Protein AF-0000000081111113 (afdb_homodimer)

Radius of gyration: 30.43 Å; Cα contacts (8 Å, |Δi|>4): 563; chains: 2; bounding box: 165×50×56 Å

Secondary structure (DSSP, 8-state):
------------------------------EEEEEEEGGGEEEEEEEE--TT-EEEPPGGGTTT--EEEE-GGG-EEEEEEEGGGEEEEEEEETT-BS-HHHH-GGGTTT--EEEEE--/------------------------------EEEEEEEGGGEEEEEEEE--TT-EEEPPGGGTTT--EEEE-GGG-EEEEESSGGG-SSEEEEETT-BS-HHHH-GGGTTT--EEEEE--

Foldseek 3Di:
DPPPPPPPPPPPPPPPPPPPPPPPVPPDAKWKKWAQAFQRDHDIDIGGAPAPAKDWDDPVLQLRTFWMAIDQNQAKKWWALDPPRDHDIDIDYPRTGRGCCPVPVVCRSRTTMMHTHHD/DPPPPPPPPPPPPPPPPPPPPPPPVPPDAKWKKWAQAFQRDHDIDIGGAPAPAKDWDDPVQQLRTFWMAIDQNQAKKWWALDPPSDHDIDIDYPRTGRGCCPVPVVCRSRTTMMHGHHD

pLDDT: mean 85.58, std 21.21, range [32.09, 98.75]

Nearest PDB structures (foldseek):
  1a7h-assembly2_B  TM=7.772E-01  e=1.070E-04  Bos taurus
  2dad-assembly1_A  TM=8.176E-01  e=3.766E-04  Homo sapiens
  1a45-assembly1_A-2  TM=7.415E-01  e=2.197E-04  Bos taurus
  4fd9-assembly2_B  TM=7.640E-01  e=5.396E-04  Mus musculus
  4jgf-assembly2_B  TM=7.426E-01  e=9.822E-04  Homo sapiens

Organism: NCBI:txid173218

Structure (mmCIF, N/CA/C/O backbone):
data_AF-0000000081111113-model_v1
#
loop_
_entity.id
_entity.type
_entity.pdbx_description
1 polymer 'SSCRP protein'
#
loop_
_atom_site.group_PDB
_atom_site.id
_atom_site.type_symbol
_atom_site.label_atom_id
_atom_site.label_alt_id
_atom_site.label_comp_id
_atom_site.label_asym_id
_atom_site.label_entity_id
_atom_site.label_seq_id
_atom_site.pdbx_PDB_ins_code
_atom_site.Cartn_x
_atom_site.Cartn_y
_atom_site.Cartn_z
_atom_site.occupancy
_atom_site.B_iso_or_equiv
_atom_site.auth_seq_id
_atom_site.auth_comp_id
_atom_site.auth_asym_id
_atom_site.auth_atom_id
_atom_site.pdbx_PDB_model_num
ATOM 1 N N . MET A 1 1 ? 78.375 26.016 -37.375 1 32.66 1 MET A N 1
ATOM 2 C CA . MET A 1 1 ? 77.562 26.078 -36.188 1 32.66 1 MET A CA 1
ATOM 3 C C . MET A 1 1 ? 76.25 25.297 -36.375 1 32.66 1 MET A C 1
ATOM 5 O O . MET A 1 1 ? 75.5 25.578 -37.344 1 32.66 1 MET A O 1
ATOM 9 N N . ARG A 1 2 ? 76.375 23.891 -36.188 1 41.59 2 ARG A N 1
ATOM 10 C CA . ARG A 1 2 ? 75.312 22.859 -36.219 1 41.59 2 ARG A CA 1
ATOM 11 C C . ARG A 1 2 ? 74.125 23.25 -35.344 1 41.59 2 ARG A C 1
ATOM 13 O O . ARG A 1 2 ? 74.312 23.469 -34.156 1 41.59 2 ARG A O 1
ATOM 20 N N . PHE A 1 3 ? 73.188 24.109 -35.812 1 44.34 3 PHE A N 1
ATOM 21 C CA . PHE A 1 3 ? 71.938 24.5 -35.219 1 44.34 3 PHE A CA 1
ATOM 22 C C . PHE A 1 3 ? 71.125 23.266 -34.844 1 44.34 3 PHE A C 1
ATOM 24 O O . PHE A 1 3 ? 70.688 22.484 -35.688 1 44.34 3 PHE A O 1
ATOM 31 N N . SER A 1 4 ? 71.375 22.688 -33.656 1 51.88 4 SER A N 1
ATOM 32 C CA . SER A 1 4 ? 70.625 21.609 -33.031 1 51.88 4 SER A CA 1
ATOM 33 C C . SER A 1 4 ? 69.188 22.031 -32.75 1 51.88 4 SER A C 1
ATOM 35 O O . SER A 1 4 ? 68.938 23.078 -32.156 1 51.88 4 SER A O 1
ATOM 37 N N . GLU A 1 5 ? 68.25 21.844 -33.688 1 52.66 5 GLU A N 1
ATOM 38 C CA . GLU A 1 5 ? 66.812 22.062 -33.5 1 52.66 5 GLU A CA 1
ATOM 39 C C . GLU A 1 5 ? 66.312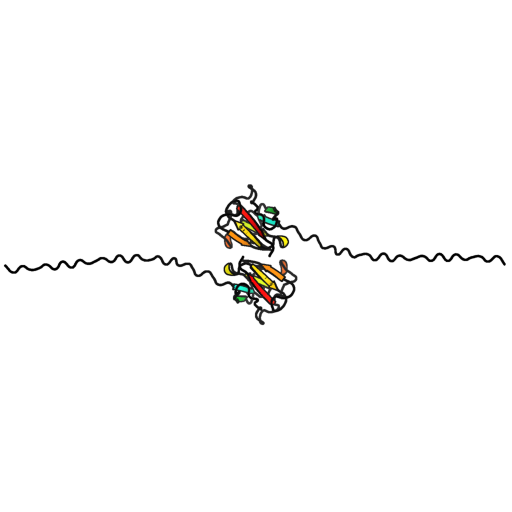 21.234 -32.344 1 52.66 5 GLU A C 1
ATOM 41 O O . GLU A 1 5 ? 66.562 20.047 -32.219 1 52.66 5 GLU A O 1
ATOM 46 N N . ILE A 1 6 ? 66.125 21.875 -31.172 1 53.47 6 ILE A N 1
ATOM 47 C CA . ILE A 1 6 ? 65.5 21.328 -29.984 1 53.47 6 ILE A CA 1
ATOM 48 C C . ILE A 1 6 ? 64 21.109 -30.281 1 53.47 6 ILE A C 1
ATOM 50 O O . ILE A 1 6 ? 63.281 22.047 -30.641 1 53.47 6 ILE A O 1
ATOM 54 N N . PHE A 1 7 ? 63.594 19.922 -30.75 1 52.75 7 PHE A N 1
ATOM 55 C CA . PHE A 1 7 ? 62.188 19.594 -30.922 1 52.75 7 PHE A CA 1
ATOM 56 C C . PHE A 1 7 ? 61.469 19.516 -29.578 1 52.75 7 PHE A C 1
ATOM 58 O O . PHE A 1 7 ? 61.906 18.797 -28.672 1 52.75 7 PHE A O 1
ATOM 65 N N . THR A 1 8 ? 60.969 20.688 -29.109 1 52.19 8 THR A N 1
ATOM 66 C CA . THR A 1 8 ? 60.156 20.703 -27.906 1 52.19 8 THR A CA 1
ATOM 67 C C . THR A 1 8 ? 58.875 19.875 -28.078 1 52.19 8 THR A C 1
ATOM 69 O O . THR A 1 8 ? 58.094 20.141 -28.984 1 52.19 8 THR A O 1
ATOM 72 N N . LEU A 1 9 ? 58.875 18.594 -27.625 1 49.44 9 LEU A N 1
ATOM 73 C CA . LEU A 1 9 ? 57.719 17.75 -27.562 1 49.44 9 LEU A CA 1
ATOM 74 C C . LEU A 1 9 ? 56.656 18.344 -26.609 1 49.44 9 LEU A C 1
ATOM 76 O O . LEU A 1 9 ? 56.938 18.516 -25.422 1 49.44 9 LEU A O 1
ATOM 80 N N . VAL A 1 10 ? 55.781 19.203 -27.078 1 51.53 10 VAL A N 1
ATOM 81 C CA . VAL A 1 10 ? 54.688 19.688 -26.281 1 51.53 10 VAL A CA 1
ATOM 82 C C . VAL A 1 10 ? 53.75 18.531 -25.953 1 51.53 10 VAL A C 1
ATOM 84 O O . VAL A 1 10 ? 53.188 17.891 -26.859 1 51.53 10 VAL A O 1
ATOM 87 N N . ALA A 1 11 ? 53.938 17.891 -24.719 1 48.31 11 ALA A N 1
ATOM 88 C CA . ALA A 1 11 ? 53 16.875 -24.234 1 48.31 11 ALA A CA 1
ATOM 89 C C . ALA A 1 11 ? 51.625 17.484 -23.969 1 48.31 11 ALA A C 1
ATOM 91 O O . ALA A 1 11 ? 51.5 18.453 -23.203 1 48.31 11 ALA A O 1
ATOM 92 N N . CYS A 1 12 ? 50.688 17.438 -24.938 1 49.34 12 CYS A N 1
ATOM 93 C CA . CYS A 1 12 ? 49.312 17.812 -24.703 1 49.34 12 CYS A CA 1
ATOM 94 C C . CYS A 1 12 ? 48.688 16.969 -23.594 1 49.34 12 CYS A C 1
ATOM 96 O O . CYS A 1 12 ? 48.656 15.742 -23.688 1 49.34 12 CYS A O 1
ATOM 98 N N . LEU A 1 13 ? 48.75 17.453 -22.328 1 50.31 13 LEU A N 1
ATOM 99 C CA . LEU A 1 13 ? 48 16.828 -21.25 1 50.31 13 LEU A CA 1
ATOM 100 C C . LEU A 1 13 ? 46.5 16.828 -21.531 1 50.31 13 LEU A C 1
ATOM 102 O O . LEU A 1 13 ? 45.875 17.875 -21.578 1 50.31 13 LEU A O 1
ATOM 106 N N . ALA A 1 14 ? 45.969 15.805 -22.344 1 54.25 14 ALA A N 1
ATOM 107 C CA . ALA A 1 14 ? 44.531 15.586 -22.5 1 54.25 14 ALA A CA 1
ATOM 108 C C . ALA A 1 14 ? 43.875 15.336 -21.141 1 54.25 14 ALA A C 1
ATOM 110 O O . ALA A 1 14 ? 44.281 14.438 -20.406 1 54.25 14 ALA A O 1
ATOM 111 N N . THR A 1 15 ? 43.344 16.328 -20.453 1 53.62 15 THR A N 1
ATOM 112 C CA . THR A 1 15 ? 42.5 16.141 -19.281 1 53.62 15 THR A CA 1
ATOM 113 C C . THR A 1 15 ? 41.25 15.328 -19.641 1 53.62 15 THR A C 1
ATOM 115 O O . THR A 1 15 ? 40.531 15.688 -20.562 1 53.62 15 THR A O 1
ATOM 118 N N . THR A 1 16 ? 41.281 14.016 -19.594 1 49.66 16 THR A N 1
ATOM 119 C CA . THR A 1 16 ? 40.062 13.25 -19.719 1 49.66 16 THR A CA 1
ATOM 120 C C . THR A 1 16 ? 39.062 13.641 -18.609 1 49.66 16 THR A C 1
ATOM 122 O O . THR A 1 16 ? 39.406 13.641 -17.438 1 49.66 16 THR A O 1
ATOM 125 N N . ALA A 1 17 ? 38.094 14.609 -18.828 1 48.53 17 ALA A N 1
ATOM 126 C CA . ALA A 1 17 ? 36.969 14.812 -17.922 1 48.53 17 ALA A CA 1
ATOM 127 C C . ALA A 1 17 ? 36.25 13.492 -17.656 1 48.53 17 ALA A C 1
ATOM 129 O O . ALA A 1 17 ? 35.875 12.789 -18.594 1 48.53 17 ALA A O 1
ATOM 130 N N . MET A 1 18 ? 36.531 12.859 -16.578 1 45.59 18 MET A N 1
ATOM 131 C CA . MET A 1 18 ? 35.688 11.727 -16.172 1 45.59 18 MET A CA 1
ATOM 132 C C . MET A 1 18 ? 34.219 12.102 -16.172 1 45.59 18 MET A C 1
ATOM 134 O O . MET A 1 18 ? 33.812 13.062 -15.508 1 45.59 18 MET A O 1
ATOM 138 N N . ALA A 1 19 ? 33.469 11.891 -17.219 1 45.53 19 ALA A N 1
ATOM 139 C CA . ALA A 1 19 ? 32 11.969 -17.109 1 45.53 19 ALA A CA 1
ATOM 140 C C . ALA A 1 19 ? 31.5 11.172 -15.914 1 45.53 19 ALA A C 1
ATOM 142 O O . ALA A 1 19 ? 31.859 10.008 -15.742 1 45.53 19 ALA A O 1
ATOM 143 N N . GLY A 1 20 ? 31.266 11.734 -14.789 1 37.31 20 GLY A N 1
ATOM 144 C CA . GLY A 1 20 ? 30.531 11.023 -13.758 1 37.31 20 GLY A CA 1
ATOM 145 C C . GLY A 1 20 ? 29.312 10.305 -14.289 1 37.31 20 GLY A C 1
ATOM 146 O O . GLY A 1 20 ? 28.422 10.93 -14.891 1 37.31 20 GLY A O 1
ATOM 147 N N . ALA A 1 21 ? 29.516 9.039 -14.781 1 41.34 21 ALA A N 1
ATOM 148 C CA . ALA A 1 21 ? 28.297 8.25 -14.992 1 41.34 21 ALA A CA 1
ATOM 149 C C . ALA A 1 21 ? 27.328 8.414 -13.828 1 41.34 21 ALA A C 1
ATOM 151 O O . ALA A 1 21 ? 27.703 8.234 -12.664 1 41.34 21 ALA A O 1
ATOM 152 N N . ASP A 1 22 ? 26.547 9.375 -13.859 1 37.22 22 ASP A N 1
ATOM 153 C CA . ASP A 1 22 ? 25.422 9.281 -12.922 1 37.22 22 ASP A CA 1
ATOM 154 C C . ASP A 1 22 ? 24.906 7.844 -12.828 1 37.22 22 ASP A C 1
ATOM 156 O O . ASP A 1 22 ? 24.438 7.285 -13.812 1 37.22 22 ASP A O 1
ATOM 160 N N . ASP A 1 23 ? 25.625 6.977 -12.219 1 37.25 23 ASP A N 1
ATOM 161 C CA . ASP A 1 23 ? 25.094 5.648 -11.922 1 37.25 23 ASP A CA 1
ATOM 162 C C . ASP A 1 23 ? 23.625 5.715 -11.523 1 37.25 23 ASP A C 1
ATOM 164 O O . ASP A 1 23 ? 23.312 6.008 -10.367 1 37.25 23 ASP A O 1
ATOM 168 N N . VAL A 1 24 ? 22.797 6.266 -12.367 1 43 24 VAL A N 1
ATOM 169 C CA . VAL A 1 24 ? 21.375 6.059 -12.117 1 43 24 VAL A CA 1
ATOM 170 C C . VAL A 1 24 ? 21.141 4.617 -11.68 1 43 24 VAL A C 1
ATOM 172 O O . VAL A 1 24 ? 21.344 3.684 -12.461 1 43 24 VAL A O 1
ATOM 175 N N . ALA A 1 25 ? 21.375 4.293 -10.453 1 43.88 25 ALA A N 1
ATOM 176 C CA . ALA A 1 25 ? 21.031 2.955 -9.969 1 43.88 25 ALA A CA 1
ATOM 177 C C . ALA A 1 25 ? 19.844 2.381 -10.734 1 43.88 25 ALA A C 1
ATOM 179 O O . ALA A 1 25 ? 18.859 3.076 -10.961 1 43.88 25 ALA A O 1
ATOM 180 N N . PRO A 1 26 ? 20.078 1.42 -11.578 1 43.75 26 PRO A N 1
ATOM 181 C CA . PRO A 1 26 ? 18.969 0.875 -12.367 1 43.75 26 PRO A CA 1
ATOM 182 C C . PRO A 1 26 ? 17.672 0.778 -11.578 1 43.75 26 PRO A C 1
ATOM 184 O O . PRO A 1 26 ? 17.672 0.28 -10.445 1 43.75 26 PRO A O 1
ATOM 187 N N . LYS A 1 27 ? 16.766 1.771 -11.82 1 63.06 27 LYS A N 1
ATOM 188 C CA . LYS A 1 27 ? 15.43 1.688 -11.258 1 63.06 27 LYS A CA 1
ATOM 189 C C . LYS A 1 27 ? 14.93 0.244 -11.227 1 63.06 27 LYS A C 1
ATOM 191 O O . LYS A 1 27 ? 14.984 -0.457 -12.242 1 63.06 27 LYS A O 1
ATOM 196 N N . ALA A 1 28 ? 14.859 -0.409 -10.016 1 84.75 28 ALA A N 1
ATOM 197 C CA . ALA A 1 28 ? 14.391 -1.78 -9.82 1 84.75 28 ALA A CA 1
ATOM 198 C C . ALA A 1 28 ? 13.188 -2.082 -10.711 1 84.75 28 ALA A C 1
ATOM 200 O O . ALA A 1 28 ? 12.352 -1.207 -10.953 1 84.75 28 ALA A O 1
ATOM 201 N N . SER A 1 29 ? 13.25 -3.246 -11.445 1 94.44 29 SER A N 1
ATOM 202 C CA . SER A 1 29 ? 12.109 -3.697 -12.242 1 94.44 29 SER A CA 1
ATOM 203 C C . SER A 1 29 ? 10.883 -3.939 -11.359 1 94.44 29 SER A C 1
ATOM 205 O O . SER A 1 29 ? 11.016 -4.34 -10.203 1 94.44 29 SER A O 1
ATOM 207 N N . PRO A 1 30 ? 9.703 -3.568 -11.938 1 97.5 30 PRO A N 1
ATOM 208 C CA . PRO A 1 30 ? 8.492 -3.857 -11.172 1 97.5 30 PRO A CA 1
ATOM 209 C C . PRO A 1 30 ? 8.344 -5.34 -10.836 1 97.5 30 PRO A C 1
ATOM 211 O O . PRO A 1 30 ? 8.406 -6.188 -11.734 1 97.5 30 PRO A O 1
ATOM 214 N N . GLU A 1 31 ? 8.172 -5.613 -9.523 1 98.06 31 GLU A N 1
ATOM 215 C CA . GLU A 1 31 ? 8.031 -6.984 -9.047 1 98.06 31 GLU A CA 1
ATOM 216 C C . GLU A 1 31 ? 7.102 -7.055 -7.84 1 98.06 31 GLU A C 1
ATOM 218 O O . GLU A 1 31 ? 6.914 -6.062 -7.133 1 98.06 31 GLU A O 1
ATOM 223 N N . VAL A 1 32 ? 6.57 -8.266 -7.672 1 98.56 32 VAL A N 1
ATOM 224 C CA . VAL A 1 32 ? 5.754 -8.547 -6.496 1 98.56 32 VAL A CA 1
ATOM 225 C C . VAL A 1 32 ? 6.281 -9.797 -5.785 1 98.56 32 VAL A C 1
ATOM 227 O O . VAL A 1 32 ? 6.465 -10.844 -6.406 1 98.56 32 VAL A O 1
ATOM 230 N N . LEU A 1 33 ? 6.574 -9.57 -4.477 1 98.56 33 LEU A N 1
ATOM 231 C CA . LEU A 1 33 ? 6.852 -10.727 -3.631 1 98.56 33 LEU A CA 1
ATOM 232 C C . LEU A 1 33 ? 5.559 -11.398 -3.184 1 98.56 33 LEU A C 1
ATOM 234 O O . LEU A 1 33 ? 4.668 -10.742 -2.645 1 98.56 33 LEU A O 1
ATOM 238 N N . VAL A 1 34 ? 5.445 -12.695 -3.432 1 98.69 34 VAL A N 1
ATOM 239 C CA . VAL A 1 34 ? 4.301 -13.477 -2.975 1 98.69 34 VAL A CA 1
ATOM 240 C C . VAL A 1 34 ? 4.777 -14.602 -2.057 1 98.69 34 VAL A C 1
ATOM 242 O O . VAL A 1 34 ? 5.727 -15.312 -2.383 1 98.69 34 VAL A O 1
ATOM 245 N N . CYS A 1 35 ? 4.074 -14.719 -0.86 1 98.69 35 CYS A N 1
ATOM 246 C CA . CYS A 1 35 ? 4.562 -15.68 0.123 1 98.69 35 CYS A CA 1
ATOM 247 C C . CYS A 1 35 ? 3.412 -16.5 0.706 1 98.69 35 CYS A C 1
ATOM 249 O O . CYS A 1 35 ? 2.295 -15.992 0.842 1 98.69 35 CYS A O 1
ATOM 251 N N . GLU A 1 36 ? 3.758 -17.703 1.169 1 98.25 36 GLU A N 1
ATOM 252 C CA . GLU A 1 36 ? 2.805 -18.656 1.707 1 98.25 36 GLU A CA 1
ATOM 253 C C . GLU A 1 36 ? 2.26 -18.203 3.057 1 98.25 36 GLU A C 1
ATOM 255 O O . GLU A 1 36 ? 1.073 -18.375 3.344 1 98.25 36 GLU A O 1
ATOM 260 N N . HIS A 1 37 ? 3.062 -17.625 3.852 1 98.44 37 HIS A N 1
ATOM 261 C CA . HIS A 1 37 ? 2.666 -17.344 5.227 1 98.44 37 HIS A CA 1
ATOM 262 C C . HIS A 1 37 ? 2.676 -15.836 5.5 1 98.44 37 HIS A C 1
ATOM 264 O O . HIS A 1 37 ? 3.279 -15.07 4.75 1 98.44 37 HIS A O 1
ATOM 270 N N . VAL A 1 38 ? 2.004 -15.492 6.516 1 98.19 38 VAL A N 1
ATOM 271 C CA . VAL A 1 38 ? 2.016 -14.102 6.961 1 98.19 38 VAL A CA 1
ATOM 272 C C . VAL A 1 38 ? 3.441 -13.68 7.309 1 98.19 38 VAL A C 1
ATOM 274 O O . VAL A 1 38 ? 4.305 -14.531 7.551 1 98.19 38 VAL A O 1
ATOM 277 N N . GLY A 1 39 ? 3.635 -12.383 7.219 1 97.56 39 GLY A N 1
ATOM 278 C CA . GLY A 1 39 ? 4.953 -11.859 7.547 1 97.56 39 GLY A CA 1
ATOM 279 C C . GLY A 1 39 ? 6.008 -12.211 6.516 1 97.56 39 GLY A C 1
ATOM 280 O O . GLY A 1 39 ? 7.191 -12.312 6.84 1 97.56 39 GLY A O 1
ATOM 281 N N . PHE A 1 40 ? 5.473 -12.539 5.34 1 98.06 40 PHE A N 1
ATOM 282 C CA . PHE A 1 40 ? 6.355 -12.891 4.234 1 98.06 40 PHE A CA 1
ATOM 283 C C . PHE A 1 40 ? 7.172 -14.133 4.562 1 98.06 40 PHE A C 1
ATOM 285 O O . PHE A 1 40 ? 8.367 -14.188 4.277 1 98.06 40 PHE A O 1
ATOM 292 N N . GLY A 1 41 ? 6.465 -15.055 5.258 1 98 41 GLY A N 1
ATOM 293 C CA . GLY A 1 41 ? 7.094 -16.312 5.645 1 98 41 GLY A CA 1
ATOM 294 C C . GLY A 1 41 ? 6.75 -17.453 4.711 1 98 41 GLY A C 1
ATOM 295 O O . GLY A 1 41 ? 5.922 -17.312 3.812 1 98 41 GLY A O 1
ATOM 296 N N . GLY A 1 42 ? 7.453 -18.594 4.961 1 97.81 42 GLY A N 1
ATOM 297 C CA . GLY A 1 42 ? 7.242 -19.75 4.098 1 97.81 42 GLY A CA 1
ATOM 298 C C . GLY A 1 42 ? 7.918 -19.609 2.744 1 97.81 42 GLY A C 1
ATOM 299 O O . GLY A 1 42 ? 8.906 -18.891 2.609 1 97.81 42 GLY A O 1
ATOM 300 N N . GLN A 1 43 ? 7.383 -20.406 1.743 1 97.25 43 GLN A N 1
ATOM 301 C CA . GLN A 1 43 ? 7.895 -20.281 0.384 1 97.25 43 GLN A CA 1
ATOM 302 C C . GLN A 1 43 ? 7.484 -18.938 -0.23 1 97.25 43 GLN A C 1
ATOM 304 O O . GLN A 1 43 ? 6.316 -18.547 -0.153 1 97.25 43 GLN A O 1
ATOM 309 N N . CYS A 1 44 ? 8.438 -18.281 -0.725 1 98.06 44 CYS A N 1
ATOM 310 C CA . CYS A 1 44 ? 8.18 -17 -1.4 1 98.06 44 CYS A CA 1
ATOM 311 C C . CYS A 1 44 ? 8.742 -17.016 -2.816 1 98.06 44 CYS A C 1
ATOM 313 O O . CYS A 1 44 ? 9.656 -17.797 -3.119 1 98.06 44 CYS A O 1
ATOM 315 N N . ARG A 1 45 ? 8.117 -16.156 -3.725 1 97.31 45 ARG A N 1
ATOM 316 C CA . ARG A 1 45 ? 8.602 -15.922 -5.082 1 97.31 45 ARG A CA 1
ATOM 317 C C . ARG A 1 45 ? 8.484 -14.453 -5.453 1 97.31 45 ARG A C 1
ATOM 319 O O . ARG A 1 45 ? 7.496 -13.797 -5.125 1 97.31 45 ARG A O 1
ATOM 326 N N . TYR A 1 46 ? 9.555 -13.992 -6.059 1 97.62 46 TYR A N 1
ATOM 327 C CA . TYR A 1 46 ? 9.438 -12.711 -6.75 1 97.62 46 TYR A CA 1
ATOM 328 C C . TYR A 1 46 ? 8.844 -12.898 -8.141 1 97.62 46 TYR A C 1
ATOM 330 O O . TYR A 1 46 ? 9.398 -13.633 -8.961 1 97.62 46 TYR A O 1
ATOM 338 N N . LEU A 1 47 ? 7.773 -12.266 -8.375 1 98 47 LEU A N 1
ATOM 339 C CA . LEU A 1 47 ? 7.121 -12.336 -9.672 1 98 47 LEU A CA 1
ATOM 340 C C . LEU A 1 47 ? 7.277 -11.023 -10.43 1 98 47 LEU A C 1
ATOM 342 O O . LEU A 1 47 ? 7.078 -9.945 -9.867 1 98 47 LEU A O 1
ATOM 346 N N . LYS A 1 48 ? 7.625 -11.156 -11.719 1 97.75 48 LYS A N 1
ATOM 347 C CA . LYS A 1 48 ? 7.641 -9.961 -12.555 1 97.75 48 LYS A CA 1
ATOM 348 C C . LYS A 1 48 ? 6.25 -9.336 -12.648 1 97.75 48 LYS A C 1
ATOM 350 O O . LYS A 1 48 ? 5.246 -10.047 -12.719 1 97.75 48 LYS A O 1
ATOM 355 N N . ALA A 1 49 ? 6.215 -8.047 -12.625 1 97.56 49 ALA A N 1
ATOM 356 C CA . ALA A 1 49 ? 4.953 -7.312 -12.68 1 97.56 49 ALA A CA 1
ATOM 357 C C . ALA A 1 49 ? 5.004 -6.215 -13.734 1 97.56 49 ALA A C 1
ATOM 359 O O . ALA A 1 49 ? 4.848 -5.031 -13.422 1 97.56 49 ALA A O 1
ATOM 360 N N . PRO A 1 50 ? 5.207 -6.664 -15.023 1 97.44 50 PRO A N 1
ATOM 361 C CA . PRO A 1 50 ? 5.145 -5.605 -16.031 1 97.44 50 PRO A CA 1
ATOM 362 C C . PRO A 1 50 ? 3.887 -4.746 -15.914 1 97.44 50 PRO A C 1
ATOM 364 O O . PRO A 1 50 ? 2.781 -5.277 -15.781 1 97.44 50 PRO A O 1
ATOM 367 N N . LEU A 1 51 ? 4.051 -3.482 -15.984 1 96.75 51 LEU A N 1
ATOM 368 C CA . LEU A 1 51 ? 2.982 -2.535 -15.688 1 96.75 51 LEU A CA 1
ATOM 369 C C . LEU A 1 51 ? 1.839 -2.676 -16.688 1 96.75 51 LEU A C 1
ATOM 371 O O . LEU A 1 51 ? 2.07 -2.734 -17.906 1 96.75 51 LEU A O 1
ATOM 375 N N . GLY A 1 52 ? 0.715 -2.758 -16.156 1 97.31 52 GLY A N 1
ATOM 376 C CA . GLY A 1 52 ? -0.485 -2.812 -16.969 1 97.31 52 GLY A CA 1
ATOM 377 C C . GLY A 1 52 ? -0.799 -4.211 -17.469 1 97.31 52 GLY A C 1
ATOM 378 O O . GLY A 1 52 ? -1.768 -4.406 -18.219 1 97.31 52 GLY A O 1
ATOM 379 N N . VAL A 1 53 ? -0.031 -5.168 -17.125 1 98 53 VAL A N 1
ATOM 380 C CA . VAL A 1 53 ? -0.206 -6.523 -17.641 1 98 53 VAL A CA 1
ATOM 381 C C . VAL A 1 53 ? -0.664 -7.445 -16.516 1 98 53 VAL A C 1
ATOM 383 O O . VAL A 1 53 ? -0.078 -7.449 -15.422 1 98 53 VAL A O 1
ATOM 386 N N . CYS A 1 54 ? -1.72 -8.18 -16.828 1 98.62 54 CYS A N 1
ATOM 387 C CA . CYS A 1 5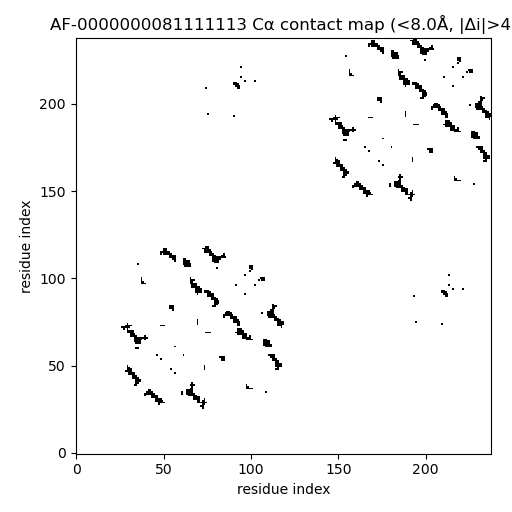4 ? -2.195 -9.172 -15.875 1 98.62 54 CYS A CA 1
ATOM 388 C C . CYS A 1 54 ? -1.209 -10.328 -15.75 1 98.62 54 CYS A C 1
ATOM 390 O O . CYS A 1 54 ? -0.743 -10.859 -16.766 1 98.62 54 CYS A O 1
ATOM 392 N N . GLN A 1 55 ? -0.868 -10.664 -14.531 1 98.06 55 GLN A N 1
ATOM 393 C CA . GLN A 1 55 ? -0.016 -11.805 -14.234 1 98.06 55 GLN A CA 1
ATOM 394 C C . GLN A 1 55 ? -0.75 -12.828 -13.367 1 98.06 55 GLN A C 1
ATOM 396 O O . GLN A 1 55 ? -1.506 -12.461 -12.469 1 98.06 55 GLN A O 1
ATOM 401 N N . ASN A 1 56 ? -0.537 -14.062 -13.641 1 96.44 56 ASN A N 1
ATOM 402 C CA . ASN A 1 56 ? -1.053 -15.117 -12.781 1 96.44 56 ASN A CA 1
ATOM 403 C C . ASN A 1 56 ? -0.005 -15.578 -11.773 1 96.44 56 ASN A C 1
ATOM 405 O O . ASN A 1 56 ? 1.18 -15.672 -12.094 1 96.44 56 ASN A O 1
ATOM 409 N N . VAL A 1 57 ? -0.459 -15.875 -10.555 1 96.69 57 VAL A N 1
ATOM 410 C CA . VAL A 1 57 ? 0.399 -16.5 -9.555 1 96.69 57 VAL A CA 1
ATOM 411 C C . VAL A 1 57 ? 0.746 -17.922 -9.969 1 96.69 57 VAL A C 1
ATOM 413 O O . VAL A 1 57 ? -0.109 -18.656 -10.477 1 96.69 57 VAL A O 1
ATOM 416 N N . PRO A 1 58 ? 1.993 -18.234 -9.805 1 95.12 58 PRO A N 1
ATOM 417 C CA . PRO A 1 58 ? 2.379 -19.594 -10.203 1 95.12 58 PRO A CA 1
ATOM 418 C C . PRO A 1 58 ? 1.59 -20.672 -9.469 1 95.12 58 PRO A C 1
ATOM 420 O O . PRO A 1 58 ? 1.216 -20.484 -8.305 1 95.12 58 PRO A O 1
ATOM 423 N N . ALA A 1 59 ? 1.512 -21.812 -10.086 1 92.94 59 ALA A N 1
ATOM 424 C CA . ALA A 1 59 ? 0.658 -22.891 -9.617 1 92.94 59 ALA A CA 1
ATOM 425 C C . ALA A 1 59 ? 1.095 -23.375 -8.242 1 92.94 59 ALA A C 1
ATOM 427 O O . ALA A 1 59 ? 0.261 -23.781 -7.422 1 92.94 59 ALA A O 1
ATOM 428 N N . ASP A 1 60 ? 2.326 -23.375 -7.938 1 94 60 ASP A N 1
ATOM 429 C CA . ASP A 1 60 ? 2.824 -23.922 -6.68 1 94 60 ASP A CA 1
ATOM 430 C C . ASP A 1 60 ? 2.463 -23.016 -5.504 1 94 60 ASP A C 1
ATOM 432 O O . ASP A 1 60 ? 2.547 -23.422 -4.344 1 94 60 ASP A O 1
ATOM 436 N N . LEU A 1 61 ? 2.004 -21.812 -5.824 1 95.69 61 LEU A N 1
ATOM 437 C CA . LEU A 1 61 ? 1.604 -20.875 -4.773 1 95.69 61 LEU A CA 1
ATOM 438 C C . LEU A 1 61 ? 0.101 -20.625 -4.82 1 95.69 61 LEU A C 1
ATOM 440 O O . LEU A 1 61 ? -0.428 -19.859 -4.008 1 95.69 61 LEU A O 1
ATOM 444 N N . ASN A 1 62 ? -0.537 -21.188 -5.734 1 91.56 62 ASN A N 1
ATOM 445 C CA . ASN A 1 62 ? -1.987 -21.047 -5.793 1 91.56 62 ASN A CA 1
ATOM 446 C C . ASN A 1 62 ? -2.65 -21.516 -4.504 1 91.56 62 ASN A C 1
ATOM 448 O O . ASN A 1 62 ? -2.326 -22.594 -3.99 1 91.56 62 ASN A O 1
ATOM 452 N N . HIS A 1 63 ? -3.48 -20.672 -3.959 1 95.06 63 HIS A N 1
ATOM 453 C CA . HIS A 1 63 ? -4.273 -20.953 -2.764 1 95.06 63 HIS A CA 1
ATOM 454 C C . HIS A 1 63 ? -3.387 -21.031 -1.526 1 95.06 63 HIS A C 1
ATOM 456 O O . HIS A 1 63 ? -3.738 -21.703 -0.554 1 95.06 63 HIS A O 1
ATOM 462 N N . LYS A 1 64 ? -2.256 -20.422 -1.569 1 97.81 64 LYS A N 1
ATOM 463 C CA . LYS A 1 64 ? -1.35 -20.5 -0.427 1 97.81 64 LYS A CA 1
ATOM 464 C C . LYS A 1 64 ? -0.906 -19.109 0.021 1 97.81 64 LYS A C 1
ATOM 466 O O . LYS A 1 64 ? -0.257 -18.969 1.059 1 97.81 64 LYS A O 1
ATOM 471 N N . VAL A 1 65 ? -1.26 -18.172 -0.763 1 98.44 65 VAL A N 1
ATOM 472 C CA . VAL A 1 65 ? -0.662 -16.844 -0.583 1 98.44 65 VAL A CA 1
ATOM 473 C C . VAL A 1 65 ? -1.288 -16.156 0.626 1 98.44 65 VAL A C 1
ATOM 475 O O . VAL A 1 65 ? -2.508 -15.977 0.683 1 98.44 65 VAL A O 1
ATOM 478 N N . SER A 1 66 ? -0.425 -15.75 1.584 1 98.69 66 SER A N 1
ATOM 479 C CA . SER A 1 66 ? -0.901 -15.062 2.779 1 98.69 66 SER A CA 1
ATOM 480 C C . SER A 1 66 ? -0.192 -13.727 2.969 1 98.69 66 SER A C 1
ATOM 482 O O . SER A 1 66 ? -0.468 -13 3.928 1 98.69 66 SER A O 1
ATOM 484 N N . SER A 1 67 ? 0.74 -13.383 2.135 1 98.69 67 SER A N 1
ATOM 485 C CA . SER A 1 67 ? 1.369 -12.062 2.131 1 98.69 67 SER A CA 1
ATOM 486 C C . SER A 1 67 ? 1.855 -11.688 0.734 1 98.69 67 SER A C 1
ATOM 488 O O . SER A 1 67 ? 2.258 -12.562 -0.043 1 98.69 67 SER A O 1
ATOM 490 N N . VAL A 1 68 ? 1.709 -10.438 0.331 1 98.75 68 VAL A N 1
ATOM 491 C CA . VAL A 1 68 ? 2.131 -9.891 -0.954 1 98.75 68 VAL A CA 1
ATOM 492 C C . VAL A 1 68 ? 2.889 -8.578 -0.736 1 98.75 68 VAL A C 1
ATOM 494 O O . VAL A 1 68 ? 2.533 -7.789 0.142 1 98.75 68 VAL A O 1
ATOM 497 N N . GLY A 1 69 ? 3.955 -8.406 -1.501 1 98.06 69 GLY A N 1
ATOM 498 C CA . GLY A 1 69 ? 4.785 -7.227 -1.341 1 98.06 69 GLY A CA 1
ATOM 499 C C . GLY A 1 69 ? 5.258 -6.648 -2.66 1 98.06 69 GLY A C 1
ATOM 500 O O . GLY A 1 69 ? 6.359 -6.953 -3.119 1 98.06 69 GLY A O 1
ATOM 501 N N . PRO A 1 70 ? 4.379 -5.781 -3.307 1 97.94 70 PRO A N 1
ATOM 502 C CA . PRO A 1 70 ? 4.934 -5.023 -4.43 1 97.94 70 PRO A CA 1
ATOM 503 C C . PRO A 1 70 ? 6.156 -4.199 -4.039 1 97.94 70 PRO A C 1
ATOM 505 O O . PRO A 1 70 ? 6.207 -3.648 -2.934 1 97.94 70 PRO A O 1
ATOM 508 N N . ASN A 1 71 ? 7.145 -4.168 -4.98 1 96.44 71 ASN A N 1
ATOM 509 C CA . ASN A 1 71 ? 8.203 -3.195 -4.738 1 96.44 71 ASN A CA 1
ATOM 510 C C . ASN A 1 71 ? 7.809 -1.802 -5.211 1 96.44 71 ASN A C 1
ATOM 512 O O . ASN A 1 71 ? 6.711 -1.611 -5.742 1 96.44 71 ASN A O 1
ATOM 516 N N . GLN A 1 72 ? 8.641 -0.88 -4.906 1 93.75 72 GLN A N 1
ATOM 517 C CA . GLN A 1 72 ? 8.297 0.5 -5.23 1 93.75 72 GLN A CA 1
ATOM 518 C C . GLN A 1 72 ? 8.078 0.674 -6.73 1 93.75 72 GLN A C 1
ATOM 520 O O . GLN A 1 72 ? 7.184 1.407 -7.152 1 93.75 72 GLN A O 1
ATOM 525 N N . ALA A 1 73 ? 8.828 -0.025 -7.477 1 95.75 73 ALA A N 1
ATOM 526 C CA . ALA A 1 73 ? 8.766 0.103 -8.93 1 95.75 73 ALA A CA 1
ATOM 527 C C . ALA A 1 73 ? 7.449 -0.454 -9.469 1 95.75 73 ALA A C 1
ATOM 529 O O . ALA A 1 73 ? 7.043 -0.13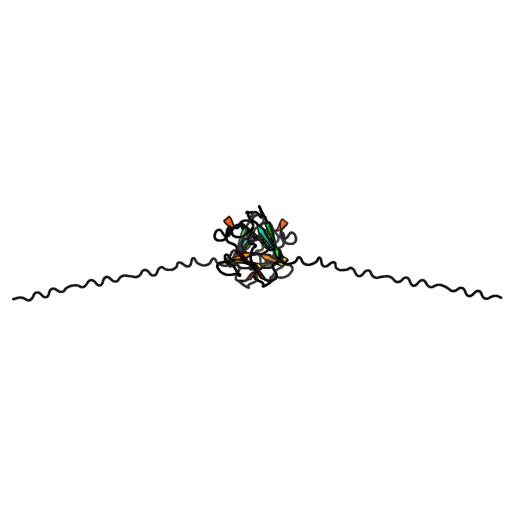3 -10.594 1 95.75 73 ALA A O 1
ATOM 530 N N . ALA A 1 74 ? 6.738 -1.232 -8.703 1 96.81 74 ALA A N 1
ATOM 531 C CA . ALA A 1 74 ? 5.508 -1.878 -9.156 1 96.81 7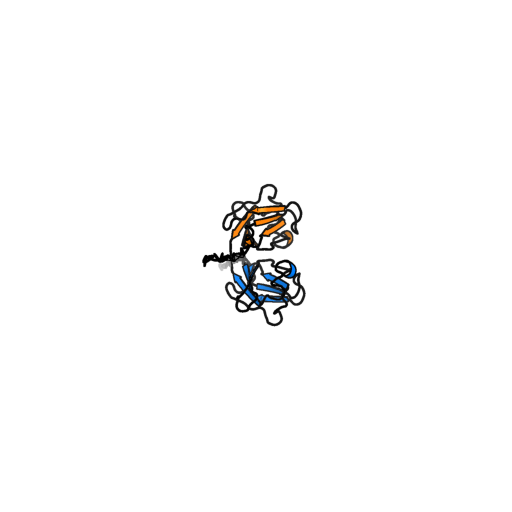4 ALA A CA 1
ATOM 532 C C . ALA A 1 74 ? 4.316 -0.926 -9.047 1 96.81 74 ALA A C 1
ATOM 534 O O . ALA A 1 74 ? 3.23 -1.223 -9.547 1 96.81 74 ALA A O 1
ATOM 535 N N . GLY A 1 75 ? 4.492 0.221 -8.438 1 95.19 75 GLY A N 1
ATOM 536 C CA . GLY A 1 75 ? 3.375 1.138 -8.281 1 95.19 75 GLY A CA 1
ATOM 537 C C . GLY A 1 75 ? 2.26 0.58 -7.418 1 95.19 75 GLY A C 1
ATOM 538 O O . GLY A 1 75 ? 2.502 0.138 -6.293 1 95.19 75 GLY A O 1
ATOM 539 N N . VAL A 1 76 ? 1.091 0.596 -7.969 1 96.94 76 VAL A N 1
ATOM 540 C CA . VAL A 1 76 ? -0.075 0.053 -7.277 1 96.94 76 VAL A CA 1
ATOM 541 C C . VAL A 1 76 ? -0.51 -1.25 -7.945 1 96.94 76 VAL A C 1
ATOM 543 O O . VAL A 1 76 ? -0.604 -1.324 -9.172 1 96.94 76 VAL A O 1
ATOM 546 N N . CYS A 1 77 ? -0.711 -2.242 -7.102 1 98.25 77 CYS A N 1
ATOM 547 C CA . CYS A 1 77 ? -1.119 -3.537 -7.633 1 98.25 77 CYS A CA 1
ATOM 548 C C . CYS A 1 77 ? -2.508 -3.918 -7.129 1 98.25 77 CYS A C 1
ATOM 550 O O . CYS A 1 77 ? -2.832 -3.699 -5.961 1 98.25 77 CYS A O 1
ATOM 552 N N . ARG A 1 78 ? -3.26 -4.414 -8.055 1 98.19 78 ARG A N 1
ATOM 553 C CA . ARG A 1 78 ? -4.527 -5.043 -7.703 1 98.19 78 ARG A CA 1
ATOM 554 C C . ARG A 1 78 ? -4.41 -6.562 -7.715 1 98.19 78 ARG A C 1
ATOM 556 O O . ARG A 1 78 ? -3.885 -7.141 -8.672 1 98.19 78 ARG A O 1
ATOM 563 N N . PHE A 1 79 ? -4.832 -7.207 -6.645 1 98.5 79 PHE A N 1
ATOM 564 C CA . PHE A 1 79 ? -4.762 -8.656 -6.48 1 98.5 79 PHE A CA 1
ATOM 565 C C . PHE A 1 79 ? -6.148 -9.281 -6.57 1 98.5 79 PHE A C 1
ATOM 567 O O . PHE A 1 79 ? -7.086 -8.812 -5.926 1 98.5 79 PHE A O 1
ATOM 574 N N . TYR A 1 80 ? -6.25 -10.328 -7.352 1 98.5 80 TYR A N 1
ATOM 575 C CA . TYR A 1 80 ? -7.547 -10.914 -7.684 1 98.5 80 TYR A CA 1
ATOM 576 C C . TYR A 1 80 ? -7.633 -12.359 -7.203 1 98.5 80 TYR A C 1
ATOM 578 O O . TYR A 1 80 ? -6.609 -13.031 -7.051 1 98.5 80 TYR A O 1
ATOM 586 N N . ASP A 1 81 ? -8.867 -12.789 -7.039 1 97.94 81 ASP A N 1
ATOM 587 C CA . ASP A 1 81 ? -9.062 -14.141 -6.543 1 97.94 81 ASP A CA 1
ATOM 588 C C . ASP A 1 81 ? -9.445 -15.094 -7.676 1 97.94 81 ASP A C 1
ATOM 590 O O . ASP A 1 81 ? -9.891 -16.219 -7.43 1 97.94 81 ASP A O 1
ATOM 594 N N . ASP A 1 82 ? -9.266 -14.594 -8.906 1 96.81 82 ASP A N 1
ATOM 595 C CA . ASP A 1 82 ? -9.5 -15.43 -10.078 1 96.81 82 ASP A CA 1
ATOM 596 C C . ASP A 1 82 ? -8.43 -15.195 -11.141 1 96.81 82 ASP A C 1
ATOM 598 O O . ASP A 1 82 ? -7.664 -14.234 -11.055 1 96.81 82 ASP A O 1
ATOM 602 N N . PHE A 1 83 ? -8.344 -16.125 -12.086 1 95.81 83 PHE A N 1
ATOM 603 C CA . PHE A 1 83 ? -7.379 -16 -13.172 1 95.81 83 PHE A CA 1
ATOM 604 C C . PHE A 1 83 ? -7.703 -14.789 -14.047 1 95.81 83 PHE A C 1
ATOM 606 O O . PHE A 1 83 ? -8.836 -14.297 -14.031 1 95.81 83 PHE A O 1
ATOM 613 N N . ASN A 1 84 ? -6.656 -14.25 -14.648 1 96.31 84 ASN A N 1
ATOM 614 C CA . ASN A 1 84 ? -6.785 -13.211 -15.664 1 96.31 84 ASN A CA 1
ATOM 615 C C . ASN A 1 84 ? -7.371 -11.922 -15.086 1 96.31 84 ASN A C 1
ATOM 617 O O . ASN A 1 84 ? -8.188 -11.266 -15.727 1 96.31 84 ASN A O 1
ATOM 621 N N . CYS A 1 85 ? -7.031 -11.742 -13.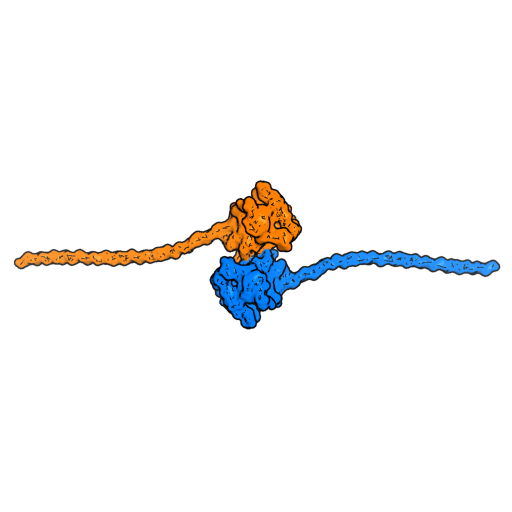859 1 97.88 85 CYS A N 1
ATOM 622 C CA . CYS A 1 85 ? -7.363 -10.484 -13.203 1 97.88 85 CYS A CA 1
ATOM 623 C C . CYS A 1 85 ? -8.867 -10.258 -13.203 1 97.88 85 CYS A C 1
ATOM 625 O O . CYS A 1 85 ? -9.336 -9.18 -13.578 1 97.88 85 CYS A O 1
ATOM 627 N N . ALA A 1 86 ? -9.516 -11.32 -12.844 1 97.12 86 ALA A N 1
ATOM 628 C CA . ALA A 1 86 ? -10.977 -11.312 -12.742 1 97.12 86 ALA A CA 1
ATOM 629 C C . ALA A 1 86 ? -11.43 -11.57 -11.312 1 97.12 86 ALA A C 1
ATOM 631 O O . ALA A 1 86 ? -10.617 -11.906 -10.445 1 97.12 86 ALA A O 1
ATOM 632 N N . GLY A 1 87 ? -12.75 -11.203 -10.977 1 97.5 87 GLY A N 1
ATOM 633 C CA . GLY A 1 87 ? -13.32 -11.484 -9.672 1 97.5 87 GLY A CA 1
ATOM 634 C C . GLY A 1 87 ? -13.125 -10.344 -8.68 1 97.5 87 GLY A C 1
ATOM 635 O O . GLY A 1 87 ? -13.023 -9.188 -9.078 1 97.5 87 GLY A O 1
ATOM 636 N N . ASN A 1 88 ? -13.195 -10.789 -7.371 1 97.56 88 ASN A N 1
ATOM 637 C CA . ASN A 1 88 ? -12.961 -9.797 -6.324 1 97.56 88 ASN A CA 1
ATOM 638 C C . ASN A 1 88 ? -11.492 -9.391 -6.246 1 97.56 88 ASN A C 1
ATOM 640 O O . ASN A 1 88 ? -10.625 -10.109 -6.738 1 97.56 88 ASN A O 1
ATOM 644 N N . SER A 1 89 ? -11.273 -8.219 -5.637 1 97.69 89 SER A N 1
ATOM 645 C CA . SER A 1 89 ? -9.883 -7.77 -5.605 1 97.69 89 SER A CA 1
ATOM 646 C C . SER A 1 89 ? -9.656 -6.777 -4.469 1 97.69 89 SER A C 1
ATOM 648 O O . SER A 1 89 ? -10.609 -6.301 -3.848 1 97.69 89 SER A O 1
ATOM 650 N N . PHE A 1 90 ? -8.391 -6.508 -4.18 1 96.81 90 PHE A N 1
ATOM 651 C CA . PHE A 1 90 ? -7.922 -5.434 -3.314 1 96.81 90 PHE A CA 1
ATOM 652 C C . PHE A 1 90 ? -6.637 -4.816 -3.857 1 96.81 90 PHE A C 1
ATOM 654 O O . PHE A 1 90 ? -5.984 -5.398 -4.727 1 96.81 90 PHE A O 1
ATOM 661 N N . ILE A 1 91 ? -6.309 -3.635 -3.363 1 96.44 91 ILE A N 1
ATOM 662 C CA . ILE A 1 91 ? -5.125 -2.953 -3.875 1 96.44 91 ILE A CA 1
ATOM 663 C C . ILE A 1 91 ? -4.059 -2.885 -2.783 1 96.44 91 ILE A C 1
ATOM 665 O O . ILE A 1 91 ? -4.379 -2.906 -1.592 1 96.44 91 ILE A O 1
ATOM 669 N N . SER A 1 92 ? -2.852 -2.863 -3.215 1 97 92 SER A N 1
ATOM 670 C CA . SER A 1 92 ? -1.709 -2.629 -2.338 1 97 92 SER A CA 1
ATOM 671 C C . SER A 1 92 ? -0.557 -1.978 -3.096 1 97 92 SER A C 1
ATOM 673 O O . SER A 1 92 ? -0.481 -2.072 -4.324 1 97 92 SER A O 1
ATOM 675 N N . ALA A 1 93 ? 0.246 -1.312 -2.334 1 96.19 93 ALA A N 1
ATOM 676 C CA . ALA A 1 93 ? 1.503 -0.739 -2.811 1 96.19 93 ALA A CA 1
ATOM 677 C C . ALA A 1 93 ? 2.645 -1.049 -1.848 1 96.19 93 ALA A C 1
ATOM 679 O O . ALA A 1 93 ? 2.441 -1.7 -0.82 1 96.19 93 ALA A O 1
ATOM 680 N N . PHE A 1 94 ? 3.764 -0.696 -2.307 1 95.19 94 PHE A N 1
ATOM 681 C CA . PHE A 1 94 ? 4.898 -0.915 -1.418 1 95.19 94 PHE A CA 1
ATOM 682 C C . PHE A 1 94 ? 4.609 -0.369 -0.025 1 95.19 94 PHE A C 1
ATOM 684 O O . PHE A 1 94 ? 4.129 0.757 0.118 1 95.19 94 PHE A O 1
ATOM 691 N N . PRO A 1 95 ? 4.91 -1.136 1.056 1 95.75 95 PRO A N 1
ATOM 692 C CA . PRO A 1 95 ? 5.668 -2.385 1.149 1 95.75 95 PRO A CA 1
ATOM 693 C C . PRO A 1 95 ? 4.781 -3.623 1.043 1 95.75 95 PRO A C 1
ATOM 695 O O . PRO A 1 95 ? 5.277 -4.75 1.104 1 95.75 95 PRO A O 1
ATOM 698 N N . GLY A 1 96 ? 3.527 -3.449 0.979 1 97.38 96 GLY A N 1
ATOM 699 C CA . GLY A 1 96 ? 2.643 -4.586 0.771 1 97.38 96 GLY A CA 1
ATOM 700 C C . GLY A 1 96 ? 1.827 -4.941 2 1 97.38 96 GLY A C 1
ATOM 701 O O . GLY A 1 96 ? 1.653 -4.109 2.896 1 97.38 96 GLY A O 1
ATOM 702 N N . VAL A 1 97 ? 1.242 -6.105 1.889 1 98 97 VAL A N 1
ATOM 703 C CA . VAL A 1 97 ? 0.433 -6.664 2.967 1 98 97 VAL A CA 1
ATOM 704 C C . VAL A 1 97 ? 1.091 -7.934 3.504 1 98 97 VAL A C 1
ATOM 706 O O . VAL A 1 97 ? 1.027 -8.984 2.869 1 98 97 VAL A O 1
ATOM 709 N N . GLY A 1 98 ? 1.607 -7.816 4.703 1 97.62 98 GLY A N 1
ATOM 710 C CA . GLY A 1 98 ? 2.305 -8.945 5.301 1 97.62 98 GLY A CA 1
ATOM 711 C C . GLY A 1 98 ? 1.374 -9.93 5.98 1 97.62 98 GLY A C 1
ATOM 712 O O . GLY A 1 98 ? 1.775 -11.047 6.301 1 97.62 98 GLY A O 1
ATOM 713 N N . ASP A 1 99 ? 0.152 -9.5 6.168 1 98.06 99 ASP A N 1
ATOM 714 C CA . ASP A 1 99 ? -0.807 -10.32 6.902 1 98.06 99 ASP A CA 1
ATOM 715 C C . ASP A 1 99 ? -2.195 -10.242 6.273 1 98.06 99 ASP A C 1
ATOM 717 O O . ASP A 1 99 ? -3.104 -9.625 6.832 1 98.06 99 ASP A O 1
ATOM 721 N N . ILE A 1 100 ? -2.336 -11.023 5.242 1 98.38 100 ILE A N 1
ATOM 722 C CA . ILE A 1 100 ? -3.59 -11 4.5 1 98.38 100 ILE A CA 1
ATOM 723 C C . ILE A 1 100 ? -4.711 -11.586 5.352 1 98.38 100 ILE A C 1
ATOM 725 O O . ILE A 1 100 ? -5.852 -11.125 5.289 1 98.38 100 ILE A O 1
ATOM 729 N N . VAL A 1 101 ? -4.352 -12.531 6.227 1 98.19 101 VAL A N 1
ATOM 730 C CA . VAL A 1 101 ? -5.332 -13.172 7.105 1 98.19 101 VAL A CA 1
ATOM 731 C C . VAL A 1 101 ? -6.07 -12.102 7.914 1 98.19 101 VAL A C 1
ATOM 733 O O . VAL A 1 101 ? -7.297 -12.141 8.023 1 98.19 101 VAL A O 1
ATOM 736 N N . SER A 1 102 ? -5.359 -11.172 8.383 1 97.56 102 SER A N 1
ATOM 737 C CA . SER A 1 102 ? -5.941 -10.156 9.258 1 97.56 102 SER A CA 1
ATOM 738 C C . SER A 1 102 ? -6.504 -8.992 8.445 1 97.56 102 SER A C 1
ATOM 740 O O . SER A 1 102 ? -7.543 -8.43 8.797 1 97.56 102 SER A O 1
ATOM 742 N N . VAL A 1 103 ? -5.906 -8.617 7.344 1 96.62 103 VAL A N 1
ATOM 743 C CA . VAL A 1 103 ? -6.223 -7.391 6.621 1 96.62 103 VAL A CA 1
ATOM 744 C C . VAL A 1 103 ? -7.336 -7.652 5.609 1 96.62 103 VAL A C 1
ATOM 746 O O . VAL A 1 103 ? -8.266 -6.855 5.48 1 96.62 103 VAL A O 1
ATOM 749 N N . TYR A 1 104 ? -7.184 -8.656 4.863 1 97.56 104 TYR A N 1
ATOM 750 C CA . TYR A 1 104 ? -8.156 -9.07 3.855 1 97.56 104 TYR A CA 1
ATOM 751 C C . TYR A 1 104 ? -8.531 -10.531 4.035 1 97.56 104 TYR A C 1
ATOM 753 O O . TYR A 1 104 ? -8.281 -11.359 3.152 1 97.56 104 TYR A O 1
ATOM 761 N N . PRO A 1 105 ? -9.25 -10.867 5.102 1 97.81 105 PRO A N 1
ATOM 762 C CA . PRO A 1 105 ? -9.516 -12.273 5.418 1 97.81 105 PRO A CA 1
ATOM 763 C C . PRO A 1 105 ? -10.141 -13.031 4.25 1 97.81 105 PRO A C 1
ATOM 765 O O . PRO A 1 105 ? -9.867 -14.219 4.066 1 97.81 105 PRO A O 1
ATOM 768 N N . ALA A 1 106 ? -10.898 -12.375 3.439 1 97.75 106 ALA A N 1
ATOM 769 C CA . ALA A 1 106 ? -11.609 -13.031 2.346 1 97.75 106 ALA A CA 1
ATOM 770 C C . ALA A 1 106 ? -10.641 -13.445 1.239 1 97.75 106 ALA A C 1
ATOM 772 O O . ALA A 1 106 ? -10.992 -14.25 0.369 1 97.75 106 ALA A O 1
ATOM 773 N N . PHE A 1 107 ? -9.422 -12.984 1.301 1 98.44 107 PHE A N 1
ATOM 774 C CA . PHE A 1 107 ? -8.492 -13.219 0.199 1 98.44 107 PHE A CA 1
ATOM 775 C C . PHE A 1 107 ? -7.363 -14.148 0.627 1 98.44 107 PHE A C 1
ATOM 777 O O . PHE A 1 107 ? -6.52 -14.523 -0.188 1 98.44 107 PHE A O 1
ATOM 784 N N . ASN A 1 108 ? -7.301 -14.523 1.929 1 98.69 108 ASN A N 1
ATOM 785 C CA . ASN A 1 108 ? -6.25 -15.438 2.355 1 98.69 108 ASN A CA 1
ATOM 786 C C . ASN A 1 108 ? -6.293 -16.75 1.571 1 98.69 108 ASN A C 1
ATOM 788 O O . ASN A 1 108 ? -7.344 -17.391 1.479 1 98.69 108 ASN A O 1
ATOM 792 N N . ASP A 1 109 ? -5.148 -17.078 0.981 1 98.44 109 ASP A N 1
ATOM 793 C CA . ASP A 1 109 ? -4.973 -18.297 0.182 1 98.44 109 ASP A CA 1
ATOM 794 C C . ASP A 1 109 ? -5.836 -18.25 -1.076 1 98.44 109 ASP A C 1
ATOM 796 O O . ASP A 1 109 ? -6.164 -19.297 -1.646 1 98.44 109 ASP A O 1
ATOM 800 N N . LYS A 1 110 ? -6.262 -17.062 -1.499 1 98 110 LYS A N 1
ATOM 801 C CA . LYS A 1 110 ? -7.203 -17.016 -2.613 1 98 110 LYS A CA 1
ATOM 802 C C . LYS A 1 110 ? -6.676 -16.125 -3.74 1 98 110 LYS A C 1
ATOM 804 O O . LYS A 1 110 ? -7.348 -15.938 -4.758 1 98 110 LYS A O 1
ATOM 809 N N . ILE A 1 111 ? -5.516 -15.594 -3.564 1 98.31 111 ILE A N 1
ATOM 810 C CA . ILE A 1 111 ? -4.961 -14.734 -4.602 1 98.31 111 ILE A CA 1
ATOM 811 C C . ILE A 1 111 ? -4.453 -15.586 -5.762 1 98.31 111 ILE A C 1
ATOM 813 O O . ILE A 1 111 ? -3.617 -16.469 -5.574 1 98.31 111 ILE A O 1
ATOM 817 N N . ILE A 1 112 ? -4.953 -15.219 -6.953 1 97.75 112 ILE A N 1
ATOM 818 C CA . ILE A 1 112 ? -4.66 -16.047 -8.117 1 97.75 112 ILE A CA 1
ATOM 819 C C . ILE A 1 112 ? -3.936 -15.219 -9.172 1 97.75 112 ILE A C 1
ATOM 821 O O . ILE A 1 112 ? -3.119 -15.742 -9.938 1 97.75 112 ILE 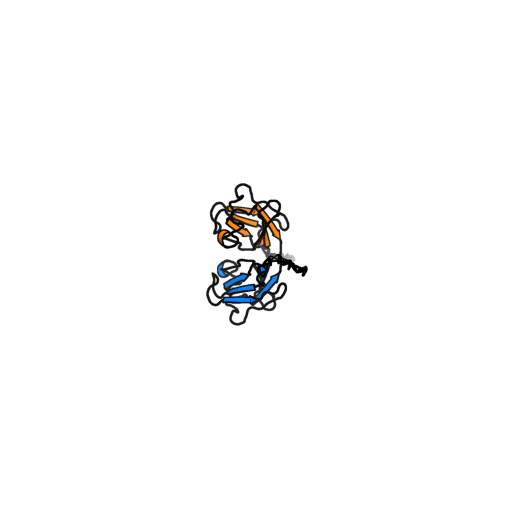A O 1
ATOM 825 N N . SER A 1 113 ? -4.281 -13.953 -9.266 1 98.38 113 SER A N 1
ATOM 826 C CA . SER A 1 113 ? -3.646 -13.094 -10.258 1 98.38 113 SER A CA 1
ATOM 827 C C . SER A 1 113 ? -3.488 -11.672 -9.742 1 98.38 113 SER A C 1
ATOM 829 O O . SER A 1 113 ? -3.961 -11.352 -8.648 1 98.38 113 SER A O 1
ATOM 831 N N . PHE A 1 114 ? -2.754 -10.898 -10.484 1 98.62 114 PHE A N 1
ATOM 832 C CA . PHE A 1 114 ? -2.561 -9.508 -10.094 1 98.62 114 PHE A CA 1
ATOM 833 C C . PHE A 1 114 ? -2.174 -8.656 -11.305 1 98.62 114 PHE A C 1
ATOM 835 O O . PHE A 1 114 ? -1.741 -9.188 -12.328 1 98.62 114 PHE A O 1
ATOM 842 N N . LYS A 1 115 ? -2.371 -7.336 -11.164 1 98.56 115 LYS A N 1
ATOM 843 C CA . LYS A 1 115 ? -1.979 -6.336 -12.148 1 98.56 115 LYS A CA 1
ATOM 844 C C . LYS A 1 115 ? -1.484 -5.059 -11.469 1 98.56 115 LYS A C 1
ATOM 846 O O . LYS A 1 115 ? -2.131 -4.547 -10.555 1 98.56 115 LYS A O 1
ATOM 851 N N . CYS A 1 116 ? -0.345 -4.684 -11.93 1 97.88 116 CYS A N 1
ATOM 852 C CA . CYS A 1 116 ? 0.247 -3.482 -11.359 1 97.88 116 CYS A CA 1
ATOM 853 C C . CYS A 1 116 ? 0.26 -2.342 -12.367 1 97.88 116 CYS A C 1
ATOM 855 O O . CYS A 1 116 ? 0.344 -2.576 -13.57 1 97.88 116 CYS A O 1
ATOM 857 N N . THR A 1 117 ? 0.116 -1.176 -11.812 1 96.06 117 THR A N 1
ATOM 858 C CA . THR A 1 117 ? 0.104 0.023 -12.648 1 96.06 117 THR A CA 1
ATOM 859 C C . THR A 1 117 ? 0.94 1.13 -12.008 1 96.06 117 THR A C 1
ATOM 861 O O . THR A 1 117 ? 1.09 1.18 -10.789 1 96.06 117 THR A O 1
ATOM 864 N N . SER A 1 118 ? 1.529 1.943 -12.922 1 89.69 118 SER A N 1
ATOM 865 C CA . SER A 1 118 ? 2.258 3.111 -12.438 1 89.69 118 SER A CA 1
ATOM 866 C C . SER A 1 118 ? 1.308 4.254 -12.102 1 89.69 118 SER A C 1
ATOM 868 O O . SER A 1 118 ? 0.278 4.426 -12.758 1 89.69 118 SER A O 1
ATOM 870 N N . ILE A 1 119 ? 1.479 4.77 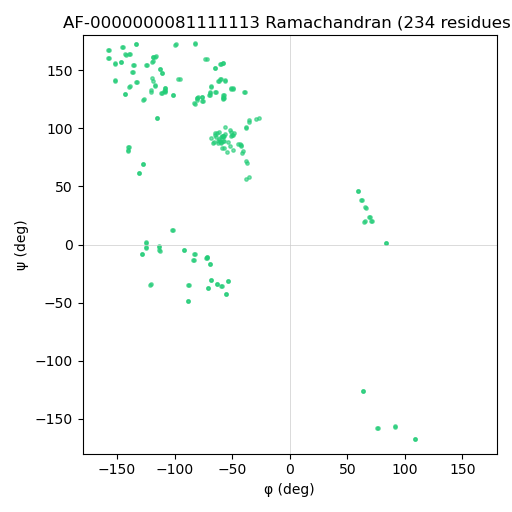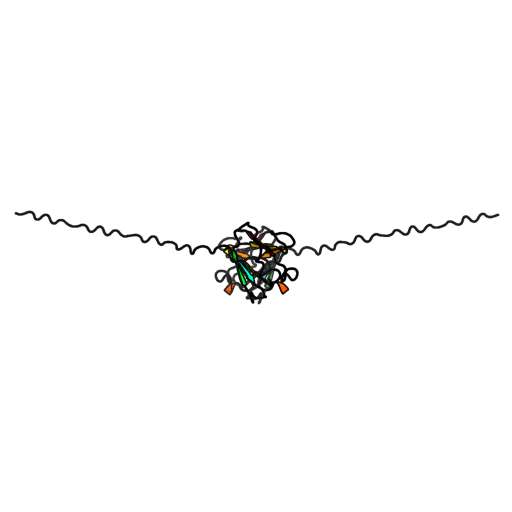-10.797 1 75.56 119 ILE A N 1
ATOM 871 C CA . ILE A 1 119 ? 0.63 5.926 -10.523 1 75.56 119 ILE A CA 1
ATOM 872 C C . ILE A 1 119 ? 1.472 7.199 -10.547 1 75.56 119 ILE A C 1
ATOM 874 O O . ILE A 1 119 ? 2.678 7.156 -10.289 1 75.56 119 ILE A O 1
ATOM 878 N N . MET B 1 1 ? -88.75 -15.023 3.76 1 32.09 1 MET B N 1
ATOM 879 C CA . MET B 1 1 ? -87.375 -15.578 3.746 1 32.09 1 MET B CA 1
ATOM 880 C C . MET B 1 1 ? -86.375 -14.469 3.631 1 32.09 1 MET B C 1
ATOM 882 O O . MET B 1 1 ? -86.375 -13.727 2.65 1 32.09 1 MET B O 1
ATOM 886 N N . ARG B 1 2 ? -86.062 -13.734 4.828 1 42.47 2 ARG B N 1
ATOM 887 C CA . ARG B 1 2 ? -85.125 -12.68 5.066 1 42.47 2 ARG B CA 1
ATOM 888 C C . ARG B 1 2 ? -83.75 -13.102 4.602 1 42.47 2 ARG B C 1
ATOM 890 O O . ARG B 1 2 ? -83.188 -14.133 5.039 1 42.47 2 ARG B O 1
ATOM 897 N N . PHE B 1 3 ? -83.375 -12.883 3.326 1 45.62 3 PHE B N 1
ATOM 898 C CA . PHE B 1 3 ? -82.062 -13.062 2.682 1 45.62 3 PHE B CA 1
ATOM 899 C C . PHE B 1 3 ? -81 -12.297 3.436 1 45.62 3 PHE B C 1
ATOM 901 O O . PHE B 1 3 ? -81 -11.07 3.504 1 45.62 3 PHE B O 1
ATOM 908 N N . SER B 1 4 ? -80.5 -12.836 4.547 1 52.25 4 SER B N 1
ATOM 909 C CA . SER B 1 4 ? -79.312 -12.336 5.293 1 52.25 4 SER B CA 1
ATOM 910 C C . SER B 1 4 ? -78.125 -12.281 4.418 1 52.25 4 SER B C 1
ATOM 912 O O . SER B 1 4 ? -77.75 -13.266 3.76 1 52.25 4 SER B O 1
ATOM 914 N N . GLU B 1 5 ? -77.875 -11.18 3.707 1 51.88 5 GLU B N 1
ATOM 915 C CA . GLU B 1 5 ? -76.688 -10.945 2.953 1 51.88 5 GLU B CA 1
ATOM 916 C C . GLU B 1 5 ? -75.438 -11.062 3.85 1 51.88 5 GLU B C 1
ATOM 918 O O . GLU B 1 5 ? -75.375 -10.477 4.938 1 51.88 5 GLU B O 1
ATOM 923 N N . ILE B 1 6 ? -74.812 -12.242 3.867 1 53.28 6 ILE B N 1
ATOM 924 C CA . ILE B 1 6 ? -73.5 -12.5 4.492 1 53.28 6 ILE B CA 1
ATOM 925 C C . ILE B 1 6 ? -72.438 -11.648 3.816 1 53.28 6 ILE B C 1
ATOM 927 O O . ILE B 1 6 ? -72.188 -11.758 2.605 1 53.28 6 ILE B O 1
ATOM 931 N N . PHE B 1 7 ? -72.188 -10.438 4.312 1 53.28 7 PHE B N 1
ATOM 932 C CA . PHE B 1 7 ? -71.062 -9.633 3.824 1 53.28 7 PHE B CA 1
ATOM 933 C C . PHE B 1 7 ? -69.75 -10.289 4.164 1 53.28 7 PHE B C 1
ATOM 935 O O . PHE B 1 7 ? -69.438 -10.594 5.328 1 53.28 7 PHE B O 1
ATOM 942 N N . THR B 1 8 ? -69.25 -11.195 3.268 1 51.75 8 THR B N 1
ATOM 943 C CA . THR B 1 8 ? -67.938 -11.773 3.432 1 51.75 8 THR B CA 1
ATOM 944 C C . THR B 1 8 ? -66.875 -10.695 3.352 1 51.75 8 THR B C 1
ATOM 946 O O . THR B 1 8 ? -66.75 -9.977 2.355 1 51.75 8 THR B O 1
ATOM 949 N N . LEU B 1 9 ? -66.438 -10.188 4.516 1 50.41 9 LEU B N 1
ATOM 950 C CA . LEU B 1 9 ? -65.25 -9.305 4.602 1 50.41 9 LEU B CA 1
ATOM 951 C C . LEU B 1 9 ? -64 -10.008 4.102 1 50.41 9 LEU B C 1
ATOM 953 O O . LEU B 1 9 ? -63.594 -11.031 4.656 1 50.41 9 LEU B O 1
ATOM 957 N N . VAL B 1 10 ? -63.719 -9.914 2.793 1 51.88 10 VAL B N 1
ATOM 958 C CA . VAL B 1 10 ? -62.469 -10.406 2.25 1 51.88 10 VAL B CA 1
ATOM 959 C C . VAL B 1 10 ? -61.312 -9.609 2.836 1 51.88 10 VAL B C 1
ATOM 961 O O . VAL B 1 10 ? -61.25 -8.391 2.666 1 51.88 10 VAL B O 1
ATOM 964 N N . ALA B 1 11 ? -60.719 -10.141 3.988 1 50.38 11 ALA B N 1
ATOM 965 C CA . ALA B 1 11 ? -59.469 -9.562 4.523 1 50.38 11 ALA B CA 1
ATOM 966 C C . ALA B 1 11 ? -58.344 -9.641 3.506 1 50.38 11 ALA B C 1
ATOM 968 O O . ALA B 1 11 ? -58 -10.727 3.031 1 50.38 11 ALA B O 1
ATOM 969 N N . CYS B 1 12 ? -58.156 -8.586 2.693 1 50.31 12 CYS B N 1
ATOM 970 C CA . CYS B 1 12 ? -56.969 -8.484 1.841 1 50.31 12 CYS B CA 1
ATOM 971 C C . CYS B 1 12 ? -55.688 -8.539 2.668 1 50.31 12 CYS B C 1
ATOM 973 O O . CYS B 1 12 ? -55.5 -7.695 3.541 1 50.31 12 CYS B O 1
ATOM 975 N N . LEU B 1 13 ? -55.156 -9.742 2.918 1 49.47 13 LEU B N 1
ATOM 976 C CA . LEU B 1 13 ? -53.812 -9.852 3.508 1 49.47 13 LEU B CA 1
ATOM 977 C C . LEU B 1 13 ? -52.781 -9.133 2.645 1 49.47 13 LEU B C 1
ATOM 979 O O . LEU B 1 13 ? -52.5 -9.555 1.518 1 49.47 13 LEU B O 1
ATOM 983 N N . ALA B 1 14 ? -52.625 -7.77 2.803 1 53.81 14 ALA B N 1
ATOM 984 C CA . ALA B 1 14 ? -51.5 -7.051 2.191 1 53.81 14 ALA B CA 1
ATOM 985 C C . ALA B 1 14 ? -50.188 -7.617 2.656 1 53.81 14 ALA B C 1
ATOM 987 O O . ALA B 1 14 ? -49.906 -7.688 3.857 1 53.81 14 ALA B O 1
ATOM 988 N N . THR B 1 15 ? -49.562 -8.578 1.948 1 53.66 15 THR B N 1
ATOM 989 C CA . THR B 1 15 ? -48.188 -8.977 2.188 1 53.66 15 THR B CA 1
ATOM 990 C C . THR B 1 15 ? -47.25 -7.793 2.004 1 53.66 15 THR B C 1
ATOM 992 O O . THR B 1 15 ? -47.25 -7.125 0.969 1 53.66 15 THR B O 1
ATOM 995 N N . THR B 1 16 ? -47 -7 3.029 1 50.84 16 THR B N 1
ATOM 996 C CA . THR B 1 16 ? -45.906 -6.035 2.914 1 50.84 16 THR B CA 1
ATOM 997 C C . THR B 1 16 ? -44.594 -6.742 2.6 1 50.84 16 THR B C 1
ATOM 999 O O . THR B 1 16 ? -44.219 -7.688 3.291 1 50.84 16 THR B O 1
ATOM 1002 N N . ALA B 1 17 ? -44.188 -6.891 1.308 1 48 17 ALA B N 1
ATOM 1003 C CA . ALA B 1 17 ? -42.812 -7.281 0.986 1 48 17 ALA B CA 1
ATOM 1004 C C . ALA B 1 17 ? -41.812 -6.391 1.705 1 48 17 ALA B C 1
ATOM 1006 O O . ALA B 1 17 ? -41.875 -5.16 1.611 1 48 17 ALA B O 1
ATOM 1007 N N . MET B 1 18 ? -41.312 -6.809 2.816 1 45.16 18 MET B N 1
ATOM 1008 C CA . MET B 1 18 ? -40.156 -6.102 3.393 1 45.16 18 MET B CA 1
ATOM 1009 C C . MET B 1 18 ? -39.062 -5.922 2.359 1 45.16 18 MET B C 1
ATOM 1011 O O . MET B 1 18 ? -38.594 -6.895 1.76 1 45.16 18 MET B O 1
ATOM 1015 N N . ALA B 1 19 ? -39 -4.812 1.665 1 44.09 19 ALA B N 1
ATOM 1016 C CA . ALA B 1 19 ? -37.781 -4.512 0.907 1 44.09 19 ALA B CA 1
ATOM 1017 C C . ALA B 1 19 ? -36.531 -4.676 1.775 1 44.09 19 ALA B C 1
ATOM 1019 O O . ALA B 1 19 ? -36.469 -4.141 2.883 1 44.09 19 ALA B O 1
ATOM 1020 N N . GLY B 1 20 ? -35.875 -5.777 1.781 1 36.72 20 GLY B N 1
ATOM 1021 C CA . GLY B 1 20 ? -34.562 -5.809 2.387 1 36.72 20 GLY B CA 1
ATOM 1022 C C . GLY B 1 20 ? -33.719 -4.605 2.023 1 36.72 20 GLY B C 1
ATOM 1023 O O . GLY B 1 20 ? -33.469 -4.328 0.844 1 36.72 20 GLY B O 1
ATOM 1024 N N . ALA B 1 21 ? -33.875 -3.494 2.822 1 41.03 21 ALA B N 1
ATOM 1025 C CA . ALA B 1 21 ? -32.844 -2.479 2.67 1 41.03 21 ALA B CA 1
ATOM 1026 C C . ALA B 1 21 ? -31.469 -3.115 2.58 1 41.03 21 ALA B C 1
ATOM 1028 O O . ALA B 1 21 ? -31.078 -3.922 3.434 1 41.03 21 ALA B O 1
ATOM 1029 N N . ASP B 1 22 ? -31.078 -3.504 1.489 1 36.19 22 ASP B N 1
ATOM 1030 C CA . ASP B 1 22 ? -29.641 -3.758 1.406 1 36.19 22 ASP B CA 1
ATOM 1031 C C . ASP B 1 22 ? -28.844 -2.725 2.211 1 36.19 22 ASP B C 1
ATOM 1033 O O . ASP B 1 22 ? -28.875 -1.533 1.896 1 36.19 22 ASP B O 1
ATOM 1037 N N . ASP B 1 23 ? -28.906 -2.742 3.49 1 36.81 23 ASP B N 1
ATOM 1038 C CA . ASP B 1 23 ? -28 -1.928 4.301 1 36.81 23 ASP B CA 1
ATOM 1039 C C . ASP B 1 23 ? -26.625 -1.84 3.658 1 36.81 23 ASP B C 1
ATOM 1041 O O . ASP B 1 23 ? -25.797 -2.746 3.816 1 36.81 23 ASP B O 1
ATOM 1045 N N . VAL B 1 24 ? -26.562 -1.356 2.467 1 42.78 24 VAL B N 1
ATOM 1046 C CA . VAL B 1 24 ? -25.234 -0.996 1.976 1 42.78 24 VAL B CA 1
ATOM 1047 C C . VAL B 1 24 ? -24.453 -0.312 3.086 1 42.78 24 VAL B C 1
ATOM 1049 O O . VAL B 1 24 ? -24.797 0.788 3.521 1 42.78 24 VAL B O 1
ATOM 1052 N N . ALA B 1 25 ? -23.922 -1.04 4.008 1 43.66 25 ALA B N 1
ATOM 1053 C CA . ALA B 1 25 ? -23.047 -0.437 5.016 1 43.66 25 ALA B CA 1
ATOM 1054 C C . ALA B 1 25 ? -22.375 0.814 4.473 1 43.66 25 ALA B C 1
ATOM 1056 O O . ALA B 1 25 ? -21.875 0.82 3.342 1 43.66 25 ALA B O 1
ATOM 1057 N N . PRO B 1 26 ? -22.766 1.984 4.941 1 43.06 26 PRO B N 1
ATOM 1058 C CA . PRO B 1 26 ? -22.156 3.205 4.402 1 43.06 26 PRO B CA 1
ATOM 1059 C C . PRO B 1 26 ? -20.672 3.051 4.113 1 43.06 26 PRO B C 1
ATOM 1061 O O . PRO B 1 26 ? -19.922 2.549 4.961 1 43.06 26 PRO B O 1
ATOM 1064 N N . LYS B 1 27 ? -20.359 2.836 2.822 1 62.88 27 LYS B N 1
ATOM 1065 C CA . LYS B 1 27 ? -18.969 2.85 2.4 1 62.88 27 LYS B CA 1
ATOM 1066 C C . LYS B 1 27 ? -18.156 3.891 3.182 1 62.88 27 LYS B C 1
ATOM 1068 O O . LYS B 1 27 ? -18.562 5.051 3.275 1 62.88 27 LYS B O 1
ATOM 1073 N N . ALA B 1 28 ? -17.281 3.471 4.16 1 84.62 28 ALA B N 1
ATOM 1074 C CA . ALA B 1 28 ? -16.438 4.336 4.977 1 84.62 28 ALA B CA 1
ATOM 1075 C C . ALA B 1 28 ? -15.875 5.5 4.156 1 84.62 28 ALA B C 1
ATOM 1077 O O . ALA B 1 28 ? -15.586 5.344 2.967 1 84.62 28 ALA B O 1
ATOM 1078 N N . SER B 1 29 ? -16.016 6.758 4.719 1 94.38 29 SER B N 1
ATOM 1079 C CA . SER B 1 29 ? -15.422 7.926 4.082 1 94.38 29 SER B CA 1
ATOM 1080 C C . SER B 1 29 ? -13.906 7.781 3.967 1 94.38 29 SER B C 1
ATOM 1082 O O . SER B 1 29 ? -13.273 7.164 4.824 1 94.38 29 SER B O 1
ATOM 1084 N N . PRO B 1 30 ? -13.391 8.297 2.805 1 97.5 30 PRO B N 1
ATOM 1085 C CA . PRO B 1 30 ? -11.938 8.266 2.678 1 97.5 30 PRO B CA 1
ATOM 1086 C C . PRO B 1 30 ? -11.227 9.008 3.811 1 97.5 30 PRO B C 1
ATOM 1088 O O . PRO B 1 30 ? -11.531 10.172 4.074 1 97.5 30 PRO B O 1
ATOM 1091 N N . GLU B 1 31 ? -10.297 8.281 4.484 1 98.06 31 GLU B N 1
ATOM 1092 C CA . GLU B 1 31 ? -9.547 8.852 5.598 1 98.06 31 GLU B CA 1
ATOM 1093 C C . GLU B 1 31 ? -8.133 8.281 5.664 1 98.06 31 GLU B C 1
ATOM 1095 O O . GLU B 1 31 ? -7.871 7.191 5.148 1 98.06 31 GLU B O 1
ATOM 1100 N N . VAL B 1 32 ? -7.293 9.07 6.305 1 98.56 32 VAL B N 1
ATOM 1101 C CA . VAL B 1 32 ? -5.93 8.625 6.57 1 98.56 32 VAL B CA 1
ATOM 1102 C C . VAL B 1 32 ? -5.617 8.766 8.055 1 98.56 32 VAL B C 1
ATOM 1104 O O . VAL B 1 32 ? -5.816 9.828 8.641 1 98.56 32 VAL B O 1
ATOM 1107 N N . LEU B 1 33 ? -5.195 7.621 8.625 1 98.56 33 LEU B N 1
ATOM 1108 C CA . LEU B 1 33 ? -4.637 7.672 9.977 1 98.56 33 LEU B CA 1
ATOM 1109 C C . LEU B 1 33 ? -3.182 8.133 9.945 1 98.56 33 LEU B C 1
ATOM 1111 O O . LEU B 1 33 ? -2.367 7.566 9.211 1 98.56 33 LEU B O 1
ATOM 1115 N N . VAL B 1 34 ? -2.877 9.156 10.703 1 98.69 34 VAL B N 1
ATOM 1116 C CA . VAL B 1 34 ? -1.505 9.633 10.836 1 98.69 34 VAL B CA 1
ATOM 1117 C C . VAL B 1 34 ? -1.074 9.562 12.305 1 98.69 34 VAL B C 1
ATOM 1119 O O . VAL B 1 34 ? -1.808 9.992 13.195 1 98.69 34 VAL B O 1
ATOM 1122 N N . CYS B 1 35 ? 0.18 8.984 12.531 1 98.69 35 CYS B N 1
ATOM 1123 C CA . CYS B 1 35 ? 0.593 8.758 13.906 1 98.69 35 CYS B CA 1
ATOM 1124 C C . CYS B 1 35 ? 2.045 9.172 14.117 1 98.69 35 CYS B C 1
ATOM 1126 O O . CYS B 1 35 ? 2.865 9.055 13.211 1 98.69 35 CYS B O 1
ATOM 1128 N N . GLU B 1 36 ? 2.348 9.5 15.367 1 98.25 36 GLU B N 1
ATOM 1129 C CA . GLU B 1 36 ? 3.66 9.992 15.773 1 98.25 36 GLU B CA 1
ATOM 1130 C C . GLU B 1 36 ? 4.707 8.883 15.734 1 98.25 36 GLU B C 1
ATOM 1132 O O . GLU B 1 36 ? 5.852 9.109 15.344 1 98.25 36 GLU B O 1
ATOM 1137 N N . HIS B 1 37 ? 4.336 7.719 16.094 1 98.44 37 HIS B N 1
ATOM 1138 C CA . HIS B 1 37 ? 5.316 6.656 16.266 1 98.44 37 HIS B CA 1
ATOM 1139 C C . HIS B 1 37 ? 5.047 5.5 15.312 1 98.44 37 HIS B C 1
ATOM 1141 O O . HIS B 1 37 ? 3.949 5.387 14.758 1 98.44 37 HIS B O 1
ATOM 1147 N N . VAL B 1 38 ? 6.047 4.719 15.133 1 98.19 38 VAL B N 1
ATOM 1148 C CA . VAL B 1 38 ? 5.898 3.506 14.336 1 98.19 38 VAL B CA 1
ATOM 1149 C C . VAL B 1 38 ? 4.848 2.596 14.961 1 98.19 38 VAL B C 1
ATOM 1151 O O . VAL B 1 38 ? 4.527 2.73 16.141 1 98.19 38 VAL B O 1
ATOM 1154 N N . GLY B 1 39 ? 4.289 1.786 14.094 1 97.56 39 GLY B N 1
ATOM 1155 C CA . GLY B 1 39 ? 3.283 0.856 14.578 1 97.56 39 GLY B CA 1
ATOM 1156 C C . GLY B 1 39 ? 1.979 1.532 14.961 1 97.56 39 GLY B C 1
ATOM 1157 O O . GLY B 1 39 ? 1.246 1.042 15.82 1 97.56 39 GLY B O 1
ATOM 1158 N N . PHE B 1 40 ? 1.852 2.725 14.391 1 98.06 40 PHE B N 1
ATOM 1159 C CA . PHE B 1 40 ? 0.646 3.504 14.648 1 98.06 40 PHE B CA 1
ATOM 1160 C C . PHE B 1 40 ? 0.517 3.838 16.125 1 98.06 40 PHE B C 1
ATOM 1162 O O . PHE B 1 40 ? -0.574 3.754 16.688 1 98.06 40 PHE B O 1
ATOM 1169 N N . GLY B 1 41 ? 1.708 4.133 16.719 1 98 41 GLY B N 1
ATOM 1170 C CA . GLY B 1 41 ? 1.762 4.484 18.125 1 98 41 GLY B CA 1
ATOM 1171 C C . GLY B 1 41 ? 1.842 5.98 18.359 1 98 41 GLY B C 1
ATOM 1172 O O . GLY B 1 41 ? 1.96 6.758 17.422 1 98 41 GLY B O 1
ATOM 1173 N N . GLY B 1 42 ? 1.72 6.332 19.672 1 97.81 42 GLY B N 1
ATOM 1174 C CA . GLY B 1 42 ? 1.73 7.746 20.016 1 97.81 42 GLY B CA 1
ATOM 1175 C C . GLY B 1 42 ? 0.421 8.445 19.703 1 97.81 42 GLY B C 1
ATOM 1176 O O . GLY B 1 42 ? -0.637 7.816 19.688 1 97.81 42 GLY B O 1
ATOM 1177 N N . GLN B 1 43 ? 0.529 9.82 19.547 1 97.25 43 GLN B N 1
ATOM 1178 C CA . GLN B 1 43 ? -0.657 10.57 19.141 1 97.25 43 GLN B CA 1
ATOM 1179 C C . GLN B 1 43 ? -1.029 10.266 17.688 1 97.25 43 GLN B C 1
ATOM 1181 O O . GLN B 1 43 ? -0.17 10.289 16.812 1 97.25 43 GLN B O 1
ATOM 1186 N N . CYS B 1 44 ? -2.232 9.93 17.516 1 98.06 44 CYS B N 1
ATOM 1187 C CA . CYS B 1 44 ? -2.746 9.68 16.172 1 98.06 44 CYS B CA 1
ATOM 1188 C C . CYS B 1 44 ? -3.961 10.555 15.891 1 98.06 44 CYS B C 1
ATOM 1190 O O . CYS B 1 44 ? -4.633 11.016 16.812 1 98.06 44 CYS B O 1
ATOM 1192 N N . ARG B 1 45 ? -4.199 10.844 14.547 1 97.31 45 ARG B N 1
ATOM 1193 C CA . ARG B 1 45 ? -5.387 11.531 14.055 1 97.31 45 ARG B CA 1
ATOM 1194 C C . ARG B 1 45 ? -5.91 10.891 12.773 1 97.31 45 ARG B C 1
ATOM 1196 O O . ARG B 1 45 ? -5.125 10.508 11.906 1 97.31 45 ARG B O 1
ATOM 1203 N N . TYR B 1 46 ? -7.207 10.742 12.75 1 97.56 46 TYR B N 1
ATOM 1204 C CA . TYR B 1 46 ? -7.848 10.453 11.469 1 97.56 46 TYR B CA 1
ATOM 1205 C C . TYR B 1 46 ? -8.078 11.742 10.68 1 97.56 46 TYR B C 1
ATOM 1207 O O . TYR B 1 46 ? -8.758 12.648 11.156 1 97.56 46 TYR B O 1
ATOM 1215 N N . LEU B 1 47 ? -7.531 11.789 9.547 1 97.94 47 LEU B N 1
ATOM 1216 C CA . LEU B 1 47 ? -7.699 12.953 8.68 1 97.94 47 LEU B CA 1
ATOM 1217 C C . LEU B 1 47 ? -8.602 12.617 7.496 1 97.94 47 LEU B C 1
ATOM 1219 O O . LEU B 1 47 ? -8.43 11.578 6.855 1 97.94 47 LEU B O 1
ATOM 1223 N N . LYS B 1 48 ? -9.531 13.531 7.234 1 97.75 48 LYS B N 1
ATOM 1224 C CA . LYS B 1 48 ? -10.328 13.367 6.02 1 97.75 48 LYS B CA 1
ATOM 1225 C C . LYS B 1 48 ? -9.453 13.422 4.773 1 97.75 48 LYS B C 1
ATOM 1227 O O . LYS B 1 48 ? -8.492 14.195 4.715 1 97.75 48 LYS B O 1
ATOM 1232 N N . ALA B 1 49 ? -9.773 12.594 3.838 1 97.56 49 ALA B N 1
ATOM 1233 C CA . ALA B 1 49 ? -9 12.508 2.6 1 97.56 49 ALA B CA 1
ATOM 1234 C C . ALA B 1 49 ? -9.922 12.555 1.38 1 97.56 49 ALA B C 1
ATOM 1236 O O . ALA B 1 49 ? -9.945 11.617 0.581 1 97.56 49 ALA B O 1
ATOM 1237 N N . PRO B 1 50 ? -10.656 13.711 1.265 1 97.38 50 PRO B N 1
ATOM 1238 C CA . PRO B 1 50 ? -11.445 13.781 0.034 1 97.38 50 PRO B CA 1
ATOM 1239 C C . PRO B 1 50 ? -10.617 13.492 -1.217 1 97.38 50 PRO B C 1
ATOM 1241 O O . PRO B 1 50 ? -9.531 14.047 -1.384 1 97.38 50 PRO B O 1
ATOM 1244 N N . LEU B 1 51 ? -11.141 12.688 -2.08 1 96.75 51 LEU B N 1
ATOM 1245 C CA . LEU B 1 51 ? -10.383 12.156 -3.215 1 96.75 51 LEU B CA 1
ATOM 1246 C C . LEU B 1 51 ? -9.984 13.281 -4.164 1 96.75 51 LEU B C 1
ATOM 1248 O O . LEU B 1 51 ? -10.805 14.125 -4.523 1 96.75 51 LEU B O 1
ATOM 1252 N N . GLY B 1 52 ? -8.773 13.258 -4.488 1 97.25 52 GLY B N 1
ATOM 1253 C CA . GLY B 1 52 ? -8.25 14.211 -5.457 1 97.25 52 GLY B CA 1
ATOM 1254 C C . GLY B 1 52 ? -7.895 15.547 -4.844 1 97.25 52 GLY B C 1
ATOM 1255 O O . GLY B 1 52 ? -7.473 16.469 -5.547 1 97.25 52 GLY B O 1
ATOM 1256 N N . VAL B 1 53 ? -8.062 15.695 -3.574 1 97.94 53 VAL B N 1
ATOM 1257 C CA . VAL B 1 53 ? -7.832 16.984 -2.918 1 97.94 53 VAL B CA 1
ATOM 1258 C C . VAL B 1 53 ? -6.602 16.891 -2.02 1 97.94 53 VAL B C 1
ATOM 1260 O O . VAL B 1 53 ? -6.473 15.945 -1.229 1 97.94 53 VAL B O 1
ATOM 1263 N N . CYS B 1 54 ? -5.746 17.875 -2.217 1 98.62 54 CYS B N 1
ATOM 1264 C CA . CYS B 1 54 ? -4.578 17.953 -1.349 1 98.62 54 CYS B CA 1
ATOM 1265 C C . CYS B 1 54 ? -4.977 18.344 0.071 1 98.62 54 CYS B C 1
ATOM 1267 O O . CYS B 1 54 ? -5.75 19.281 0.27 1 98.62 54 CYS B O 1
ATOM 1269 N N . GLN B 1 55 ? -4.469 17.578 1.027 1 98.06 55 GLN B N 1
ATOM 1270 C CA . GLN B 1 55 ? -4.668 17.875 2.443 1 98.06 55 GLN B CA 1
ATOM 1271 C C . GLN B 1 55 ? -3.338 18.109 3.15 1 98.06 55 GLN B C 1
ATOM 1273 O O . GLN B 1 55 ? -2.348 17.422 2.863 1 98.06 55 GLN B O 1
ATOM 1278 N N . ASN B 1 56 ? -3.336 19.016 4.055 1 96.38 56 ASN B N 1
ATOM 1279 C CA . ASN B 1 56 ? -2.166 19.203 4.902 1 96.38 56 ASN B CA 1
ATOM 1280 C C . ASN B 1 56 ? -2.318 18.484 6.238 1 96.38 56 ASN B C 1
ATOM 1282 O O . ASN B 1 56 ? -3.408 18.453 6.809 1 96.38 56 ASN B O 1
ATOM 1286 N N . VAL B 1 57 ? -1.211 17.922 6.715 1 96.62 57 VAL B N 1
ATOM 1287 C CA . VAL B 1 57 ? -1.171 17.359 8.055 1 96.62 57 VAL B CA 1
ATOM 1288 C C . VAL B 1 57 ? -1.278 18.484 9.094 1 96.62 57 VAL B C 1
ATOM 1290 O O . VAL B 1 57 ? -0.673 19.547 8.938 1 96.62 57 VAL B O 1
ATOM 1293 N N . PRO B 1 58 ? -2.082 18.219 10.07 1 95.06 58 PRO B N 1
ATOM 1294 C CA . PRO B 1 58 ? -2.23 19.266 11.086 1 95.06 58 PRO B CA 1
ATOM 1295 C C . PRO B 1 58 ? -0.905 19.641 11.742 1 95.06 58 PRO B C 1
ATOM 1297 O O . PRO B 1 58 ? -0.027 18.781 11.906 1 95.06 58 PRO B O 1
ATOM 1300 N N . ALA B 1 59 ? -0.879 20.828 12.25 1 92.94 59 ALA B N 1
ATOM 1301 C CA . ALA B 1 59 ? 0.351 21.422 12.766 1 92.94 59 ALA B CA 1
ATOM 1302 C C . ALA B 1 59 ? 0.895 20.625 13.945 1 92.94 59 ALA B C 1
ATOM 1304 O O . ALA B 1 59 ? 2.111 20.516 14.125 1 92.94 59 ALA B O 1
ATOM 1305 N N . ASP B 1 60 ? 0.073 20.062 14.75 1 93.94 60 ASP B N 1
ATOM 1306 C CA . ASP B 1 60 ? 0.521 19.375 15.953 1 93.94 60 ASP B CA 1
ATOM 1307 C C . ASP B 1 60 ? 1.196 18.047 15.609 1 93.94 60 ASP B C 1
ATOM 1309 O O . ASP B 1 60 ? 1.876 17.453 16.453 1 93.94 60 ASP B O 1
ATOM 1313 N N . LEU B 1 61 ? 1.051 17.641 14.352 1 95.69 61 LEU B N 1
ATOM 1314 C CA . LEU B 1 61 ? 1.688 16.406 13.922 1 95.69 61 LEU B CA 1
ATOM 1315 C C . LEU B 1 61 ? 2.777 16.688 12.891 1 95.69 61 LEU B C 1
ATOM 1317 O O . LEU B 1 61 ? 3.428 15.758 12.398 1 95.69 61 LEU B O 1
ATOM 1321 N N . ASN B 1 62 ? 2.951 17.875 12.562 1 91.38 62 ASN B N 1
ATOM 1322 C CA . ASN B 1 62 ? 4.031 18.219 11.641 1 91.38 62 ASN B CA 1
ATOM 1323 C C . ASN B 1 62 ? 5.387 17.781 12.18 1 91.38 62 ASN B C 1
ATOM 1325 O O . ASN B 1 62 ? 5.703 18.016 13.344 1 91.38 62 ASN B O 1
ATOM 1329 N N . HIS B 1 63 ? 6.102 17.078 11.344 1 94.88 63 HIS B N 1
ATOM 1330 C CA . HIS B 1 63 ? 7.453 16.609 11.633 1 94.88 63 HIS B CA 1
ATOM 1331 C C . HIS B 1 63 ? 7.453 15.531 12.711 1 94.88 63 HIS B C 1
ATOM 1333 O O . HIS B 1 63 ? 8.453 15.359 13.414 1 94.88 63 HIS B O 1
ATOM 1339 N N . LYS B 1 64 ? 6.355 14.867 12.867 1 97.81 64 LYS B N 1
ATOM 1340 C CA . LYS B 1 64 ? 6.285 13.852 13.914 1 97.81 64 LYS B CA 1
ATOM 1341 C C . LYS B 1 64 ? 5.793 12.516 13.352 1 97.81 64 LYS B C 1
ATOM 1343 O O . LYS B 1 64 ? 5.793 11.5 14.047 1 97.81 64 LYS B O 1
ATOM 1348 N N . VAL B 1 65 ? 5.391 12.57 12.141 1 98.5 65 VAL B N 1
ATOM 1349 C CA . VAL B 1 65 ? 4.656 11.43 11.594 1 98.5 65 VAL B CA 1
ATOM 1350 C C . VAL B 1 65 ? 5.621 10.289 11.281 1 98.5 65 VAL B C 1
ATOM 1352 O O . VAL B 1 65 ? 6.57 10.469 10.508 1 98.5 65 VAL B O 1
ATOM 1355 N N . SER B 1 66 ? 5.355 9.102 11.875 1 98.75 66 SER B N 1
ATOM 1356 C CA . SER B 1 66 ? 6.195 7.934 11.633 1 98.75 66 SER B CA 1
ATOM 1357 C C . SER B 1 66 ? 5.367 6.754 11.141 1 98.75 66 SER B C 1
ATOM 1359 O O . SER B 1 66 ? 5.91 5.68 10.875 1 98.75 66 SER B O 1
ATOM 1361 N N . SER B 1 67 ? 4.078 6.875 11.031 1 98.69 67 SER B N 1
ATOM 1362 C CA . SER B 1 67 ? 3.217 5.867 10.422 1 98.69 67 SER B CA 1
ATOM 1363 C C . SER B 1 67 ? 1.97 6.5 9.82 1 98.69 67 SER B C 1
ATOM 1365 O O . SER B 1 67 ? 1.469 7.508 10.328 1 98.69 67 SER B O 1
ATOM 1367 N N . VAL B 1 68 ? 1.514 6.023 8.672 1 98.75 68 VAL B N 1
ATOM 1368 C CA . VAL B 1 68 ? 0.328 6.484 7.957 1 98.75 68 VAL B CA 1
ATOM 1369 C C . VAL B 1 68 ? -0.511 5.285 7.52 1 98.75 68 VAL B C 1
ATOM 1371 O O . VAL B 1 68 ? 0.032 4.246 7.141 1 98.75 68 VAL B O 1
ATOM 1374 N N . GLY B 1 69 ? -1.816 5.441 7.637 1 98.06 69 GLY B N 1
ATOM 1375 C CA . GLY B 1 69 ? -2.713 4.348 7.305 1 98.06 69 GLY B CA 1
ATOM 1376 C C . GLY B 1 69 ? -3.963 4.797 6.578 1 98.06 69 GLY B C 1
ATOM 1377 O O . GLY B 1 69 ? -5.004 5.016 7.199 1 98.06 69 GLY B O 1
ATOM 1378 N N . PRO B 1 70 ? -3.848 4.949 5.203 1 97.94 70 PRO B N 1
ATOM 1379 C CA . PRO B 1 70 ? -5.109 5.121 4.477 1 97.94 70 PRO B CA 1
ATOM 1380 C C . PRO B 1 70 ? -6.09 3.977 4.715 1 97.94 70 PRO B C 1
ATOM 1382 O O . PRO B 1 70 ? -5.68 2.818 4.824 1 97.94 70 PRO B O 1
ATOM 1385 N N . ASN B 1 71 ? -7.406 4.371 4.832 1 96.38 71 ASN B N 1
ATOM 1386 C CA . ASN B 1 71 ? -8.383 3.287 4.816 1 96.38 71 ASN B CA 1
ATOM 1387 C C . ASN B 1 71 ? -8.711 2.848 3.395 1 96.38 71 ASN B C 1
ATOM 1389 O O . ASN B 1 71 ? -8.188 3.408 2.43 1 96.38 71 ASN B O 1
ATOM 1393 N N . GLN B 1 72 ? -9.453 1.8 3.312 1 93.75 72 GLN B N 1
ATOM 1394 C CA . GLN B 1 72 ? -9.742 1.246 1.993 1 93.75 72 GLN B CA 1
ATOM 1395 C C . GLN B 1 72 ? -10.43 2.275 1.104 1 93.75 72 GLN B C 1
ATOM 1397 O O . GLN B 1 72 ? -10.156 2.35 -0.096 1 93.75 72 GLN B O 1
ATOM 1402 N N . ALA B 1 73 ? -11.242 3.055 1.7 1 95.81 73 ALA B N 1
ATOM 1403 C CA . ALA B 1 73 ? -12.016 4.039 0.946 1 95.81 73 ALA B CA 1
ATOM 1404 C C . ALA B 1 73 ? -11.109 5.141 0.398 1 95.81 73 ALA B C 1
ATOM 1406 O O . ALA B 1 73 ? -11.492 5.855 -0.533 1 95.81 73 ALA B O 1
ATOM 1407 N N . ALA B 1 74 ? -9.914 5.281 0.905 1 96.75 74 ALA B N 1
ATOM 1408 C CA . ALA B 1 74 ? -9.008 6.355 0.503 1 96.75 74 ALA B CA 1
ATOM 1409 C C . ALA B 1 74 ? -8.266 5.996 -0.781 1 96.75 74 ALA B C 1
ATOM 1411 O O . ALA B 1 74 ? -7.594 6.84 -1.374 1 96.75 74 ALA B O 1
ATOM 1412 N N . GLY B 1 75 ? -8.398 4.77 -1.249 1 95.19 75 GLY B N 1
ATOM 1413 C CA . GLY B 1 75 ? -7.676 4.375 -2.449 1 95.19 75 GLY B CA 1
ATOM 1414 C C . GLY B 1 75 ? -6.168 4.418 -2.281 1 95.19 75 GLY B C 1
ATOM 1415 O O . GLY B 1 75 ? -5.625 3.82 -1.349 1 95.19 75 GLY B O 1
ATOM 1416 N N . VAL B 1 76 ? -5.539 5.129 -3.162 1 96.94 76 VAL B N 1
ATOM 1417 C CA . VAL B 1 76 ? -4.094 5.301 -3.109 1 96.94 76 VAL B CA 1
ATOM 1418 C C . VAL B 1 76 ? -3.756 6.73 -2.695 1 96.94 76 VAL B C 1
ATOM 1420 O O . VAL B 1 76 ? -4.336 7.688 -3.219 1 96.94 76 VAL B O 1
ATOM 1423 N N . CYS B 1 77 ? -2.854 6.816 -1.74 1 98.25 77 CYS B N 1
ATOM 1424 C CA . CYS B 1 77 ? -2.465 8.141 -1.262 1 98.25 77 CYS B CA 1
ATOM 1425 C C . CYS B 1 77 ? -0.987 8.406 -1.529 1 98.25 77 CYS B C 1
ATOM 1427 O O . CYS B 1 77 ? -0.153 7.512 -1.36 1 98.25 77 CYS B O 1
ATOM 1429 N N . ARG B 1 78 ? -0.76 9.578 -1.974 1 98.19 78 ARG B N 1
ATOM 1430 C CA . ARG B 1 78 ? 0.61 10.078 -2.061 1 98.19 78 ARG B CA 1
ATOM 1431 C C . ARG B 1 78 ? 0.924 11.023 -0.909 1 98.19 78 ARG B C 1
ATOM 1433 O O . ARG B 1 78 ? 0.146 11.938 -0.616 1 98.19 78 ARG B O 1
ATOM 1440 N N . PHE B 1 79 ? 2.029 10.781 -0.216 1 98.5 79 PHE B N 1
ATOM 1441 C CA . PHE B 1 79 ? 2.457 11.57 0.935 1 98.5 79 PHE B CA 1
ATOM 1442 C C . PHE B 1 79 ? 3.678 12.414 0.589 1 98.5 79 PHE B C 1
ATOM 1444 O O . PHE B 1 79 ? 4.648 11.914 0.021 1 98.5 79 PHE B O 1
ATOM 1451 N N . TYR B 1 80 ? 3.623 13.688 0.958 1 98.44 80 TYR B N 1
ATOM 1452 C CA . TYR B 1 80 ? 4.629 14.648 0.529 1 98.44 80 TYR B CA 1
ATOM 1453 C C . TYR B 1 80 ? 5.352 15.25 1.729 1 98.44 80 TYR B C 1
ATOM 1455 O O . TYR B 1 80 ? 4.812 15.289 2.836 1 98.44 80 TYR B O 1
ATOM 1463 N N . ASP B 1 81 ? 6.531 15.734 1.434 1 97.94 81 ASP B N 1
ATOM 1464 C CA . ASP B 1 81 ? 7.332 16.312 2.516 1 97.94 81 ASP B CA 1
ATOM 1465 C C . ASP B 1 81 ? 7.27 17.828 2.5 1 97.94 81 ASP B C 1
ATOM 1467 O O . ASP B 1 81 ? 8.055 18.5 3.182 1 97.94 81 ASP B O 1
ATOM 1471 N N . ASP B 1 82 ? 6.32 18.344 1.715 1 96.81 82 ASP B N 1
ATOM 1472 C CA . ASP B 1 82 ? 6.098 19.781 1.681 1 96.81 82 ASP B CA 1
ATOM 1473 C C . ASP B 1 82 ? 4.605 20.109 1.634 1 96.81 82 ASP B C 1
ATOM 1475 O O . ASP B 1 82 ? 3.779 19.219 1.408 1 96.81 82 ASP B O 1
ATOM 1479 N N . PHE B 1 83 ? 4.277 21.359 1.929 1 95.75 83 PHE B N 1
ATOM 1480 C CA . PHE B 1 83 ? 2.887 21.797 1.891 1 95.75 83 PHE B CA 1
ATOM 1481 C C . PHE B 1 83 ? 2.338 21.734 0.47 1 95.75 83 PHE B C 1
ATOM 1483 O O . PHE B 1 83 ? 3.102 21.719 -0.496 1 95.75 83 PHE B O 1
ATOM 1490 N N . ASN B 1 84 ? 1.027 21.531 0.389 1 96.25 84 ASN B N 1
ATOM 1491 C CA . ASN B 1 84 ? 0.288 21.641 -0.865 1 96.25 84 ASN B CA 1
ATOM 1492 C C . ASN B 1 84 ? 0.714 20.547 -1.855 1 96.25 84 ASN B C 1
ATOM 1494 O O . ASN B 1 84 ? 0.825 20.812 -3.055 1 96.25 84 ASN B O 1
ATOM 1498 N N . CYS B 1 85 ? 1.068 19.469 -1.271 1 97.88 85 CYS B N 1
ATOM 1499 C CA . CYS B 1 85 ? 1.349 18.281 -2.072 1 97.88 85 CYS B CA 1
ATOM 1500 C C . CYS B 1 85 ? 2.479 18.547 -3.061 1 97.88 85 CYS B C 1
ATOM 1502 O O . CYS B 1 85 ? 2.348 18.266 -4.25 1 97.88 85 CYS B O 1
ATOM 1504 N N . ALA B 1 86 ? 3.494 19.172 -2.492 1 97.12 86 ALA B N 1
ATOM 1505 C CA . ALA B 1 86 ? 4.699 19.484 -3.252 1 97.12 86 ALA B CA 1
ATOM 1506 C C . ALA B 1 86 ? 5.91 18.75 -2.695 1 97.12 86 ALA B C 1
ATOM 1508 O O . ALA B 1 86 ? 5.828 18.125 -1.637 1 97.12 86 ALA B O 1
ATOM 1509 N N . GLY B 1 87 ? 7.027 18.641 -3.537 1 97.5 87 GLY B N 1
ATOM 1510 C CA . GLY B 1 87 ? 8.266 18.031 -3.082 1 97.5 87 GLY B CA 1
ATOM 1511 C C . GLY B 1 87 ? 8.344 16.547 -3.369 1 97.5 87 GLY B C 1
ATOM 1512 O O . GLY B 1 87 ? 7.727 16.062 -4.324 1 97.5 87 GLY B O 1
ATOM 1513 N N . ASN B 1 88 ? 9.219 15.891 -2.518 1 97.56 88 ASN B N 1
ATOM 1514 C CA . ASN B 1 88 ? 9.336 14.445 -2.652 1 97.56 88 ASN B CA 1
ATOM 1515 C C . ASN B 1 88 ? 8.109 13.727 -2.107 1 97.56 88 ASN B C 1
ATOM 1517 O O . ASN B 1 88 ? 7.348 14.297 -1.325 1 97.56 88 ASN B O 1
ATOM 1521 N N . SER B 1 89 ? 7.945 12.477 -2.572 1 97.69 89 SER B N 1
ATOM 1522 C CA . SER B 1 89 ? 6.738 11.789 -2.131 1 97.69 89 SER B CA 1
ATOM 1523 C C . SER B 1 89 ? 6.906 10.273 -2.227 1 97.69 89 SER B C 1
ATOM 1525 O O . SER B 1 89 ? 7.871 9.789 -2.818 1 97.69 89 SER B O 1
ATOM 1527 N N . PHE B 1 90 ? 5.98 9.547 -1.606 1 96.88 90 PHE B N 1
ATOM 1528 C CA . PHE B 1 90 ? 5.793 8.109 -1.749 1 96.88 90 PHE B CA 1
ATOM 1529 C C . PHE B 1 90 ? 4.312 7.754 -1.726 1 96.88 90 PHE B C 1
ATOM 1531 O O . PHE B 1 90 ? 3.479 8.57 -1.324 1 96.88 90 PHE B O 1
ATOM 1538 N N . ILE B 1 91 ? 3.998 6.547 -2.18 1 96.5 91 ILE B N 1
ATOM 1539 C CA . ILE B 1 91 ? 2.596 6.152 -2.246 1 96.5 91 ILE B CA 1
ATOM 1540 C C . ILE B 1 91 ? 2.326 5.035 -1.244 1 96.5 91 ILE B C 1
ATOM 1542 O O . ILE B 1 91 ? 3.234 4.277 -0.891 1 96.5 91 ILE B O 1
ATOM 1546 N N . SER B 1 92 ? 1.132 5.008 -0.795 1 97 92 SER B N 1
ATOM 1547 C CA . SER B 1 92 ? 0.64 3.914 0.037 1 97 92 SER B CA 1
ATOM 1548 C C . SER B 1 92 ? -0.865 3.727 -0.13 1 97 92 SER B C 1
ATOM 1550 O O . SER B 1 92 ? -1.568 4.648 -0.545 1 97 92 SER B O 1
ATOM 1552 N N . ALA B 1 93 ? -1.271 2.527 0.162 1 96.12 93 ALA B N 1
ATOM 1553 C CA . ALA B 1 93 ? -2.682 2.154 0.229 1 96.12 93 ALA B CA 1
ATOM 1554 C C . ALA B 1 93 ? -2.977 1.351 1.492 1 96.12 93 ALA B C 1
ATOM 1556 O O . ALA B 1 93 ? -2.08 1.102 2.301 1 96.12 93 ALA B O 1
ATOM 1557 N N . PHE B 1 94 ? -4.215 1.145 1.641 1 95.25 94 PHE B N 1
ATOM 1558 C CA . PHE B 1 94 ? -4.57 0.338 2.803 1 95.25 94 PHE B CA 1
ATOM 1559 C C . PHE B 1 94 ? -3.732 -0.933 2.857 1 95.25 94 PHE B C 1
ATOM 1561 O O . PHE B 1 94 ? -3.578 -1.626 1.849 1 95.25 94 PHE B O 1
ATOM 1568 N N . PRO B 1 95 ? -3.18 -1.298 4.035 1 95.69 95 PRO B N 1
ATOM 1569 C CA . PRO B 1 95 ? -3.387 -0.776 5.391 1 95.69 95 PRO B CA 1
ATOM 1570 C C . PRO B 1 95 ? -2.402 0.333 5.75 1 95.69 95 PRO B C 1
ATOM 1572 O O . PRO B 1 95 ? -2.447 0.864 6.863 1 95.69 95 PRO B O 1
ATOM 1575 N N . GLY B 1 96 ? -1.488 0.611 4.902 1 97.38 96 GLY B N 1
ATOM 1576 C CA . GLY B 1 96 ? -0.587 1.727 5.145 1 97.38 96 GLY B CA 1
ATOM 1577 C C . GLY B 1 96 ? 0.824 1.289 5.492 1 97.38 96 GLY B C 1
ATOM 1578 O O . GLY B 1 96 ? 1.222 0.162 5.191 1 97.38 96 GLY B O 1
ATOM 1579 N N . VAL B 1 97 ? 1.553 2.273 5.973 1 98 97 VAL B N 1
ATOM 1580 C CA . VAL B 1 97 ? 2.934 2.074 6.398 1 98 97 VAL B CA 1
ATOM 1581 C C . VAL B 1 97 ? 3.053 2.312 7.902 1 98 97 VAL B C 1
ATOM 1583 O O . VAL B 1 97 ? 3.039 3.459 8.359 1 98 97 VAL B O 1
ATOM 1586 N N . GLY B 1 98 ? 3.26 1.243 8.617 1 97.62 98 GLY B N 1
ATOM 1587 C CA . GLY B 1 98 ? 3.344 1.342 10.062 1 97.62 98 GLY B CA 1
ATOM 1588 C C . GLY B 1 98 ? 4.723 1.739 10.562 1 97.62 98 GLY B C 1
ATOM 1589 O O . GLY B 1 98 ? 4.887 2.115 11.719 1 97.62 98 GLY B O 1
ATOM 1590 N N . ASP B 1 99 ? 5.688 1.665 9.672 1 98.12 99 ASP B N 1
ATOM 1591 C CA . ASP B 1 99 ? 7.07 1.919 10.047 1 98.12 99 ASP B CA 1
ATOM 1592 C C . ASP B 1 99 ? 7.805 2.701 8.961 1 98.12 99 ASP B C 1
ATOM 1594 O O . ASP B 1 99 ? 8.664 2.152 8.266 1 98.12 99 ASP B O 1
ATOM 1598 N N . ILE B 1 100 ? 7.566 3.98 9 1 98.44 100 ILE B N 1
ATOM 1599 C CA . ILE B 1 100 ? 8.141 4.84 7.977 1 98.44 100 ILE B CA 1
ATOM 1600 C C . ILE B 1 100 ? 9.656 4.91 8.156 1 98.44 100 ILE B C 1
ATOM 1602 O O . ILE B 1 100 ? 10.406 4.977 7.18 1 98.44 100 ILE B O 1
ATOM 1606 N N . VAL B 1 101 ? 10.117 4.789 9.414 1 98.25 101 VAL B N 1
ATOM 1607 C CA . VAL B 1 101 ? 11.547 4.832 9.719 1 98.25 101 VAL B CA 1
ATOM 1608 C C . VAL B 1 101 ? 12.273 3.771 8.898 1 98.25 101 VAL B C 1
ATOM 1610 O O . VAL B 1 101 ? 13.32 4.051 8.305 1 98.25 101 VAL B O 1
ATOM 1613 N N . SER B 1 102 ? 11.719 2.641 8.82 1 97.56 102 SER B N 1
ATOM 1614 C CA . SER B 1 102 ? 12.367 1.524 8.141 1 97.56 102 SER B CA 1
ATOM 1615 C C . SER B 1 102 ? 12.055 1.521 6.648 1 97.56 102 SER B C 1
ATOM 1617 O O . SER B 1 102 ? 12.914 1.195 5.828 1 97.56 102 SER B O 1
ATOM 1619 N N . VAL B 1 103 ? 10.867 1.917 6.238 1 96.62 103 VAL B N 1
ATOM 1620 C CA . VAL B 1 103 ? 10.383 1.737 4.875 1 96.62 103 VAL B CA 1
ATOM 1621 C C . VAL B 1 103 ? 10.789 2.938 4.02 1 96.62 103 VAL B C 1
ATOM 1623 O O . VAL B 1 103 ? 11.227 2.775 2.879 1 96.62 103 VAL B O 1
ATOM 1626 N N . TYR B 1 104 ? 10.547 4.078 4.508 1 97.56 104 TYR B N 1
ATOM 1627 C CA . TYR B 1 104 ? 10.883 5.332 3.842 1 97.56 104 TYR B CA 1
ATOM 1628 C C . TYR B 1 104 ? 11.68 6.246 4.766 1 97.56 104 TYR B C 1
ATOM 1630 O O . TYR B 1 104 ? 11.227 7.34 5.109 1 97.56 104 TYR B O 1
ATOM 1638 N N . PRO B 1 105 ? 12.914 5.879 5.07 1 97.81 105 PRO B N 1
ATOM 1639 C CA . PRO B 1 105 ? 13.68 6.621 6.078 1 97.81 105 PRO B CA 1
ATOM 1640 C C . PRO B 1 105 ? 13.75 8.117 5.781 1 97.81 105 PRO B C 1
ATOM 1642 O O . PRO B 1 105 ? 13.75 8.938 6.707 1 97.81 105 PRO B O 1
ATOM 1645 N N . ALA B 1 106 ? 13.734 8.492 4.539 1 97.75 106 ALA B N 1
ATOM 1646 C CA . ALA B 1 106 ? 13.875 9.891 4.152 1 97.75 106 ALA B CA 1
ATOM 1647 C C . ALA B 1 106 ? 12.617 10.688 4.496 1 97.75 106 ALA B C 1
ATOM 1649 O O . ALA B 1 106 ? 12.641 11.922 4.508 1 97.75 106 ALA B O 1
ATOM 1650 N N . PHE B 1 107 ? 11.562 10.008 4.863 1 98.44 107 PHE B N 1
ATOM 1651 C CA . PHE B 1 107 ? 10.297 10.695 5.055 1 98.44 107 PHE B CA 1
ATOM 1652 C C . PHE B 1 107 ? 9.883 10.672 6.523 1 98.44 107 PHE B C 1
ATOM 1654 O O . PHE B 1 107 ? 8.875 11.266 6.902 1 98.44 107 PHE B O 1
ATOM 1661 N N . ASN B 1 108 ? 10.656 9.969 7.383 1 98.69 108 ASN B N 1
ATOM 1662 C CA . ASN B 1 108 ? 10.305 9.953 8.797 1 98.69 108 ASN B CA 1
ATOM 1663 C C . ASN B 1 108 ? 10.266 11.367 9.375 1 98.69 108 ASN B C 1
ATOM 1665 O O . ASN B 1 108 ? 11.211 12.133 9.219 1 98.69 108 ASN B O 1
ATOM 1669 N N . ASP B 1 109 ? 9.133 11.68 10.008 1 98.44 109 ASP B N 1
ATOM 1670 C CA . ASP B 1 109 ? 8.891 12.977 10.625 1 98.44 109 ASP B CA 1
ATOM 1671 C C . ASP B 1 109 ? 8.867 14.094 9.586 1 98.44 109 ASP B C 1
ATOM 1673 O O . ASP B 1 109 ? 9.094 15.266 9.914 1 98.44 109 ASP B O 1
ATOM 1677 N N . LYS B 1 110 ? 8.656 13.758 8.305 1 98 110 LYS B N 1
ATOM 1678 C CA . LYS B 1 110 ? 8.773 14.789 7.277 1 98 110 LYS B CA 1
ATOM 1679 C C . LYS B 1 110 ? 7.5 14.883 6.445 1 98 110 LYS B C 1
ATOM 1681 O O . LYS B 1 110 ? 7.426 15.68 5.504 1 98 110 LYS B O 1
ATOM 1686 N N . ILE B 1 111 ? 6.531 14.109 6.777 1 98.25 111 ILE B N 1
ATOM 1687 C CA . ILE B 1 111 ? 5.289 14.148 6.012 1 98.25 111 ILE B CA 1
ATOM 1688 C C . ILE B 1 111 ? 4.488 15.391 6.395 1 98.25 111 ILE B C 1
ATOM 1690 O O . ILE B 1 111 ? 4.176 15.594 7.57 1 98.25 111 ILE B O 1
ATOM 1694 N N . ILE B 1 112 ? 4.121 16.172 5.344 1 97.75 112 ILE B N 1
ATOM 1695 C CA . ILE B 1 112 ? 3.488 17.453 5.598 1 97.75 112 ILE B CA 1
ATOM 1696 C C . ILE B 1 112 ? 2.113 17.484 4.938 1 97.75 112 ILE B C 1
ATOM 1698 O O . ILE B 1 112 ? 1.196 18.156 5.43 1 97.75 112 ILE B O 1
ATOM 1702 N N . SER B 1 113 ? 2.002 16.844 3.801 1 98.38 113 SER B N 1
ATOM 1703 C CA . SER B 1 113 ? 0.722 16.828 3.098 1 98.38 113 SER B CA 1
ATOM 1704 C C . SER B 1 113 ? 0.491 15.5 2.385 1 98.38 113 SER B C 1
ATOM 1706 O O . SER B 1 113 ? 1.373 14.641 2.365 1 98.38 113 SER B O 1
ATOM 1708 N N . PHE B 1 114 ? -0.712 15.328 1.914 1 98.62 114 PHE B N 1
ATOM 1709 C CA . PHE B 1 114 ? -1.036 14.109 1.185 1 98.62 114 PHE B CA 1
ATOM 1710 C C . PHE B 1 114 ? -2.232 14.328 0.266 1 98.62 114 PHE B C 1
ATOM 1712 O O . PHE B 1 114 ? -2.99 15.289 0.443 1 98.62 114 PHE B O 1
ATOM 1719 N N . LYS B 1 115 ? -2.354 13.445 -0.724 1 98.56 115 LYS B N 1
ATOM 1720 C CA . LYS B 1 115 ? -3.477 13.406 -1.656 1 98.56 115 LYS B CA 1
ATOM 1721 C C . LYS B 1 115 ? -3.848 11.969 -2.01 1 98.56 115 LYS B C 1
ATOM 1723 O O . LYS B 1 115 ? -2.977 11.156 -2.34 1 98.56 115 LYS B O 1
ATOM 1728 N N . CYS B 1 116 ? -5.117 11.734 -1.859 1 97.88 116 CYS B N 1
ATOM 1729 C CA . CYS B 1 116 ? -5.598 10.391 -2.156 1 97.88 116 CYS B CA 1
ATOM 1730 C C . CYS B 1 116 ? -6.469 10.391 -3.408 1 97.88 116 CYS B C 1
ATOM 1732 O O . CYS B 1 116 ? -7.133 11.383 -3.711 1 97.88 116 CYS B O 1
ATOM 1734 N N . THR B 1 117 ? -6.363 9.289 -4.082 1 96.06 117 THR B N 1
ATOM 1735 C CA . THR B 1 117 ? -7.133 9.125 -5.309 1 96.06 117 THR B CA 1
ATOM 1736 C C . THR B 1 117 ? -7.762 7.734 -5.371 1 96.06 117 THR B C 1
ATOM 1738 O O . THR B 1 117 ? -7.227 6.781 -4.801 1 96.06 117 THR B O 1
ATOM 1741 N N . SER B 1 118 ? -8.953 7.715 -6.031 1 89.81 118 SER B N 1
ATOM 1742 C CA . SER B 1 118 ? -9.602 6.426 -6.25 1 89.81 118 SER B CA 1
ATOM 1743 C C . SER B 1 118 ? -8.992 5.699 -7.441 1 89.81 118 SER B C 1
ATOM 1745 O O . SER B 1 118 ? -8.602 6.328 -8.43 1 89.81 118 SER B O 1
ATOM 1747 N N . ILE B 1 119 ? -8.516 4.406 -7.129 1 75.5 119 ILE B N 1
ATOM 1748 C CA . ILE B 1 119 ? -8.023 3.695 -8.305 1 75.5 119 ILE B CA 1
ATOM 1749 C C . ILE B 1 119 ? -9.031 2.627 -8.727 1 75.5 119 ILE B C 1
ATOM 1751 O O . ILE B 1 119 ? -9.797 2.135 -7.895 1 75.5 119 ILE B O 1
#

Solvent-accessible surface area (backbone atoms only — not comparable to full-atom values): 12985 Å² total; per-residue (Å²): 134,86,79,77,79,78,79,79,80,79,79,76,79,76,76,77,75,77,73,74,71,72,74,66,66,75,76,64,73,30,27,31,36,40,10,40,26,52,71,62,27,77,67,66,46,81,38,79,28,59,69,74,38,69,39,65,52,55,75,92,45,52,54,33,28,17,13,40,27,31,34,73,59,18,28,41,30,39,39,10,55,24,68,79,56,31,82,60,68,51,60,34,17,34,76,32,41,42,42,23,60,77,76,41,55,90,44,42,29,32,43,28,10,28,35,16,32,82,121,135,86,78,76,78,76,78,76,79,77,78,76,78,76,75,76,75,75,73,74,70,72,73,66,67,76,77,63,74,29,26,32,36,40,10,40,26,50,70,62,26,77,65,66,46,79,37,78,28,58,69,74,39,70,40,68,55,56,76,93,45,50,54,33,30,16,15,42,28,31,34,74,60,18,29,41,30,38,42,10,55,24,67,80,56,32,80,59,72,52,61,33,18,35,76,32,41,42,41,22,58,79,75,40,53,91,44,42,29,31,43,28,11,27,36,16,32,81,122

Sequence (238 aa):
MRFSEIFTLVACLATTAMAGADDVAPKASPEVLVCEHVGFGGQCRYLKAPLGVCQNVPADLNHKVSSVGPNQAAGVCRFYDDFNCAGNSFISAFPGVGDIVSVYPAFNDKIISFKCTSIMRFSEIFTLVACLATTAMAGADDVAPKASPEVLVCEHVGFGGQCRYLKAPLGVCQNVPADLNHKVSSVGPNQAAGVCRFYDDFNCAGNSFISAFPGVGDIVSVYPAFNDKIISFKCTSI